Protein AF-A0A7J4UNQ0-F1 (afdb_monomer)

Radius of gyration: 23.49 Å; Cα contacts (8 Å, |Δi|>4): 336; chains: 1; bounding box: 69×41×62 Å

Mean predicted aligned error: 8.73 Å

Secondary structure (DSSP, 8-state):
-----HHHHHHHHHH---HHHHHHHHHHHHTT--HHHHHHHHHHHHHHHHHHHHHHHHHHHHHHHHHHHHHHHHHPPBTTBPPPHHHHHHHHHHHHH--SSS-TTTT--HHHHHHHHHHHHHHHHHHHHHHHH---HHHHHHHHT-HHHHHHHHHHHTTTPSS-SSS-HHHHHHHHHHHHHHHHHHHHHHHTT------TT--SPPP--HHHHHHH-HHHHHHHHHTTB-HHHHTTTSPP-HHHHHHHHHHHHHTTSS---TT--HHHHHHHTTS--BSSHHHHHHHHHHHS-S-HHHHHHHHHHHHHHHHHHHHHH-S-HHHHHHH-

Solvent-accessible surface area (backbone atoms only — not comparable to full-atom values): 17906 Å² total; per-residue (Å²): 132,83,82,77,47,74,69,41,51,44,39,27,69,79,34,72,36,53,71,70,62,25,49,52,54,52,51,43,47,75,71,67,46,60,67,65,64,50,50,57,48,44,53,51,51,26,54,51,50,54,52,44,49,61,27,55,72,50,24,61,60,45,27,52,54,20,38,50,54,50,47,49,64,34,54,48,57,59,96,84,37,74,57,53,72,69,53,33,54,52,34,49,47,14,48,47,66,29,32,86,84,82,42,91,76,31,58,78,8,52,45,51,50,32,54,52,50,46,52,53,49,52,50,49,53,52,50,53,48,31,68,76,66,70,48,52,74,70,54,47,61,54,45,71,70,32,65,68,49,39,54,41,25,49,44,24,27,40,47,66,58,99,59,66,82,76,72,48,64,68,27,34,52,49,28,52,50,52,52,53,51,53,51,50,44,46,52,56,24,36,75,34,30,36,77,74,81,87,58,63,64,64,66,54,73,71,54,71,43,46,70,58,48,62,71,61,27,69,69,54,48,42,56,56,50,63,75,29,40,26,48,51,67,45,45,74,62,44,80,84,54,69,68,59,48,49,51,50,50,48,56,67,56,43,79,79,71,73,76,82,58,95,83,65,48,74,65,58,60,62,47,59,67,61,46,78,35,47,61,42,39,65,35,44,50,56,49,30,76,71,30,34,59,96,47,62,57,59,42,34,51,54,39,49,44,55,50,45,40,50,31,46,42,24,66,56,27,5,51,48,41,64,63,37,59,76,72,105

pLDDT: mean 83.87, std 14.87, range [31.36, 98.44]

Sequence (328 aa):
MAKINTCQSMLMKDFGMDEKSAQKMLDDLKKGKSPEKILDRAERYAATKDFELQQNEARAELGMHAFEKAYNFIMMPVNGVSPDIDTIFTRFRALLTGSTKEGEGFLNSIGAAQDTRTQLMHGRIQTEFLNNTGLTRTQMHRLLRNKRFQEDLVKERFPLQKKSVTGNKEAHELAKIIEKENLRVVQEANAAGAAILYDSTHVTTQFHDIPQMKLMGEDEWIDFTMSLLDKDKTFGGFEPNREILRRVFKKITKELEEEVDATETMADALSASRYLHFEDANAWLTYNKRFGHQDPVLAMIEGLELQSDRTVLIQRLGPDPEDTYNSL

Structure (mmCIF, N/CA/C/O backbone):
data_AF-A0A7J4UNQ0-F1
#
_entry.id   AF-A0A7J4UNQ0-F1
#
loop_
_atom_site.group_PDB
_atom_site.id
_atom_site.type_symbol
_atom_site.label_atom_id
_atom_site.label_alt_id
_atom_site.label_comp_id
_atom_site.label_asym_id
_atom_site.label_entity_id
_atom_site.label_seq_id
_atom_site.pdbx_PDB_ins_code
_atom_site.Cartn_x
_atom_site.Cartn_y
_atom_site.Cartn_z
_atom_site.occupancy
_atom_site.B_iso_or_equiv
_atom_site.auth_seq_id
_atom_site.auth_comp_id
_atom_site.auth_asym_id
_atom_site.auth_atom_id
_atom_site.pdbx_PDB_model_num
ATOM 1 N N . MET A 1 1 ? -40.286 -5.130 -21.204 1.00 40.41 1 MET A N 1
ATOM 2 C CA . MET A 1 1 ? -39.678 -3.891 -20.675 1.00 40.41 1 MET A CA 1
ATOM 3 C C . MET A 1 1 ? -40.235 -3.663 -19.282 1.00 40.41 1 MET A C 1
ATOM 5 O O . MET A 1 1 ? -41.437 -3.448 -19.159 1.00 40.41 1 MET A O 1
ATOM 9 N N . ALA A 1 2 ? -39.417 -3.823 -18.240 1.00 42.09 2 ALA A N 1
ATOM 10 C CA . ALA A 1 2 ? -39.829 -3.489 -16.880 1.00 42.09 2 ALA A CA 1
ATOM 11 C C . ALA A 1 2 ? -40.033 -1.967 -16.789 1.00 42.09 2 ALA A C 1
ATOM 13 O O . ALA A 1 2 ? -39.240 -1.205 -17.337 1.00 42.09 2 ALA A O 1
ATOM 14 N N . LYS A 1 3 ? -41.129 -1.511 -16.171 1.00 47.34 3 LYS A N 1
ATOM 15 C CA . LYS A 1 3 ? -41.368 -0.079 -15.947 1.00 47.34 3 LYS A CA 1
ATOM 16 C C . LYS A 1 3 ? -40.358 0.419 -14.909 1.00 47.34 3 LYS A C 1
ATOM 18 O O . LYS A 1 3 ? -40.566 0.193 -13.720 1.00 47.34 3 LYS A O 1
ATOM 23 N N . ILE A 1 4 ? -39.297 1.082 -15.365 1.00 53.75 4 ILE A N 1
ATOM 24 C CA . ILE A 1 4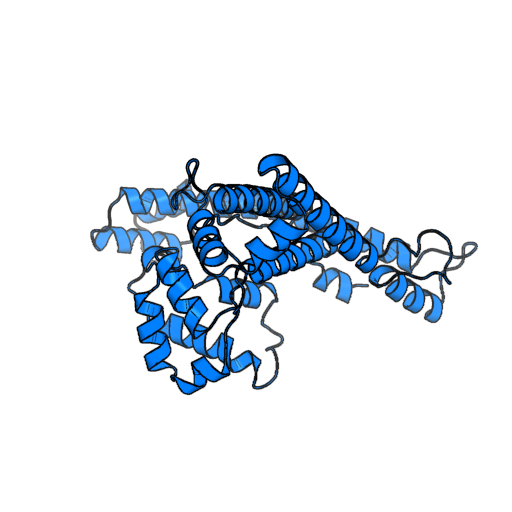 ? -38.363 1.821 -14.508 1.00 53.75 4 ILE A CA 1
ATOM 25 C C . ILE A 1 4 ? -39.187 2.857 -13.733 1.00 53.75 4 ILE A C 1
ATOM 27 O O . ILE A 1 4 ? -39.874 3.683 -14.340 1.00 53.75 4 ILE A O 1
ATOM 31 N N . ASN A 1 5 ? -39.204 2.773 -12.399 1.00 69.50 5 ASN A N 1
ATOM 32 C CA . ASN A 1 5 ? -39.946 3.740 -11.588 1.00 69.50 5 ASN A CA 1
ATOM 33 C C . ASN A 1 5 ? -39.200 5.090 -11.565 1.00 69.50 5 ASN A C 1
ATOM 35 O O . ASN A 1 5 ? -37.987 5.138 -11.768 1.00 69.50 5 ASN A O 1
ATOM 39 N N . THR A 1 6 ? -39.907 6.195 -11.315 1.00 73.88 6 THR A N 1
ATOM 40 C CA . THR A 1 6 ? -39.334 7.554 -11.350 1.00 73.88 6 THR A CA 1
ATOM 41 C C . THR A 1 6 ? -38.076 7.691 -10.485 1.00 73.88 6 THR A C 1
ATOM 43 O O . THR A 1 6 ? -37.092 8.272 -10.932 1.00 73.88 6 THR A O 1
ATOM 46 N N . CYS A 1 7 ? -38.049 7.082 -9.298 1.00 71.44 7 CYS A N 1
ATOM 47 C CA . CYS A 1 7 ? -36.895 7.120 -8.399 1.00 71.44 7 CYS A CA 1
ATOM 48 C C . CYS A 1 7 ? -35.686 6.345 -8.953 1.00 71.44 7 CYS A C 1
ATOM 50 O O . CYS A 1 7 ? -34.552 6.774 -8.774 1.00 71.44 7 CYS A O 1
ATOM 52 N N . GLN A 1 8 ? -35.913 5.242 -9.668 1.00 77.44 8 GLN A N 1
ATOM 53 C CA . GLN A 1 8 ? -34.853 4.484 -10.342 1.00 77.44 8 GLN A CA 1
ATOM 54 C C . GLN A 1 8 ? -34.241 5.304 -11.471 1.00 77.44 8 GLN A C 1
ATOM 56 O O . GLN A 1 8 ? -33.022 5.386 -11.578 1.00 77.44 8 GLN A O 1
ATOM 61 N N . SER A 1 9 ? -35.085 5.975 -12.260 1.00 77.94 9 SER A N 1
ATOM 62 C CA . SER A 1 9 ? -34.614 6.853 -13.332 1.00 77.94 9 SER A CA 1
ATOM 63 C C . SER A 1 9 ? -33.801 8.036 -12.800 1.00 77.94 9 SER A C 1
ATOM 65 O O . SER A 1 9 ? -32.811 8.408 -13.419 1.00 77.94 9 SER A O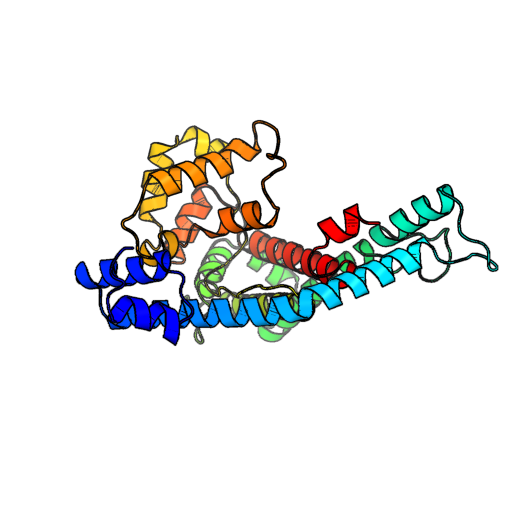 1
ATOM 67 N N . MET A 1 10 ? -34.171 8.580 -11.633 1.00 80.88 10 MET A N 1
ATOM 68 C CA . MET A 1 10 ? -33.414 9.646 -10.974 1.00 80.88 10 MET A CA 1
ATOM 69 C C . MET A 1 10 ? -32.047 9.148 -10.506 1.00 80.88 10 MET A C 1
ATOM 71 O O . MET A 1 10 ? -31.049 9.782 -10.805 1.00 80.88 10 MET A O 1
ATOM 75 N N . LEU A 1 11 ? -31.965 7.980 -9.859 1.00 77.81 11 LEU A N 1
ATOM 76 C CA . LEU A 1 11 ? -30.678 7.412 -9.434 1.00 77.81 11 LEU A CA 1
ATOM 77 C C . LEU A 1 11 ? -29.733 7.144 -10.615 1.00 77.81 11 LEU A C 1
ATOM 79 O O . LEU A 1 11 ? -28.540 7.420 -10.542 1.00 77.81 11 LEU A O 1
ATOM 83 N N . MET A 1 12 ? -30.267 6.642 -11.726 1.00 80.44 12 MET A N 1
ATOM 84 C CA . MET A 1 12 ? -29.470 6.411 -12.932 1.00 80.44 12 MET A CA 1
ATOM 85 C C . MET A 1 12 ? -29.015 7.724 -13.580 1.00 80.44 12 MET A C 1
ATOM 87 O O . MET A 1 12 ? -27.869 7.831 -14.006 1.00 80.44 12 MET A O 1
ATOM 91 N N . LYS A 1 13 ? -29.900 8.725 -13.652 1.00 84.25 13 LYS A N 1
ATOM 92 C CA . LYS A 1 13 ? -29.624 9.998 -14.326 1.00 84.25 13 LYS A CA 1
ATOM 93 C C . LYS A 1 13 ? -28.731 10.924 -13.502 1.00 84.25 13 LYS A C 1
ATOM 95 O O . LYS A 1 13 ? -27.808 11.510 -14.053 1.00 84.25 13 LYS A O 1
ATOM 100 N N . ASP A 1 14 ? -29.024 11.059 -12.215 1.00 82.12 14 ASP A N 1
ATOM 101 C CA . ASP A 1 14 ? -28.408 12.063 -11.348 1.00 82.12 14 ASP A CA 1
ATOM 102 C C . ASP A 1 14 ? -27.123 11.532 -10.686 1.00 82.12 14 ASP A C 1
ATOM 104 O O . ASP A 1 14 ? -26.265 12.326 -10.317 1.00 82.12 14 ASP A O 1
ATOM 108 N N . PHE A 1 15 ? -26.959 10.203 -10.577 1.00 76.06 15 PHE A N 1
ATOM 109 C CA . PHE A 1 15 ? -25.791 9.558 -9.948 1.00 76.06 15 PHE A CA 1
ATOM 110 C C . PHE A 1 15 ? -25.052 8.567 -10.867 1.00 76.06 15 PHE A C 1
ATOM 112 O O . PHE A 1 15 ? -24.196 7.816 -10.401 1.00 76.06 15 PHE A O 1
ATOM 119 N N . GLY A 1 16 ? -25.394 8.509 -12.161 1.00 77.19 16 GLY A N 1
ATOM 120 C CA . GLY A 1 16 ? -24.703 7.661 -13.146 1.00 77.19 16 GLY A CA 1
ATOM 121 C C . GLY A 1 16 ? -24.787 6.154 -12.861 1.00 77.19 16 GLY A C 1
ATOM 122 O O . GLY A 1 16 ? -23.918 5.383 -13.271 1.00 77.19 16 GLY A O 1
ATOM 123 N N . MET A 1 17 ? -25.796 5.717 -12.106 1.00 79.88 17 MET A N 1
ATOM 124 C CA . MET A 1 17 ? -25.926 4.325 -11.677 1.00 79.88 17 MET A CA 1
ATOM 125 C C . MET A 1 17 ? -26.394 3.402 -12.802 1.00 79.88 17 MET A C 1
ATOM 127 O O . MET A 1 17 ? -27.262 3.762 -13.597 1.00 79.88 17 MET A O 1
ATOM 131 N N . ASP A 1 18 ? -25.895 2.163 -12.811 1.00 81.62 18 ASP A N 1
ATOM 132 C CA . ASP A 1 18 ? -26.501 1.105 -13.615 1.00 81.62 18 ASP A CA 1
ATOM 133 C C . ASP A 1 18 ? -27.862 0.673 -13.030 1.00 81.62 18 ASP A C 1
ATOM 135 O O . ASP A 1 18 ? -28.159 0.876 -11.847 1.00 81.62 18 ASP A O 1
ATOM 139 N N . GLU A 1 19 ? -28.699 0.050 -13.862 1.00 77.06 19 GLU A N 1
ATOM 140 C CA . GLU A 1 19 ? -30.071 -0.326 -13.503 1.00 77.06 19 GLU A CA 1
ATOM 141 C C . GLU A 1 19 ? -30.136 -1.236 -12.265 1.00 77.06 19 GLU A C 1
ATOM 143 O O . GLU A 1 19 ? -31.019 -1.071 -11.416 1.00 77.06 19 GLU A O 1
ATOM 148 N N . LYS A 1 20 ? -29.186 -2.171 -12.135 1.00 77.00 20 LYS A N 1
ATOM 149 C CA . LYS A 1 20 ? -29.132 -3.141 -11.036 1.00 77.00 20 LYS A CA 1
ATOM 150 C C . LYS A 1 20 ? -28.739 -2.449 -9.736 1.00 77.00 20 LYS A C 1
ATOM 152 O O . LYS A 1 20 ? -29.357 -2.708 -8.703 1.00 77.00 20 LYS A O 1
ATOM 157 N N . SER A 1 21 ? -27.754 -1.559 -9.778 1.00 72.62 21 SER A N 1
ATOM 158 C CA . SER A 1 21 ? -27.310 -0.777 -8.623 1.00 72.62 21 SER A CA 1
ATOM 159 C C . SER A 1 21 ? -28.388 0.214 -8.161 1.00 72.62 21 SER A C 1
ATOM 161 O O . SER A 1 21 ? -28.669 0.293 -6.962 1.00 72.62 21 SER A O 1
ATOM 163 N N . ALA A 1 22 ? -29.066 0.891 -9.093 1.00 80.75 22 ALA A N 1
ATOM 164 C CA . ALA A 1 22 ? -30.177 1.796 -8.792 1.00 80.75 22 ALA A CA 1
ATOM 165 C C . ALA A 1 22 ? -31.376 1.054 -8.175 1.00 80.75 22 ALA A C 1
ATOM 167 O O . ALA A 1 22 ? -31.891 1.455 -7.129 1.00 80.75 22 ALA A O 1
ATOM 168 N N . GLN A 1 23 ? -31.794 -0.073 -8.766 1.00 80.69 23 GLN A N 1
ATOM 169 C CA . GLN A 1 23 ? -32.908 -0.879 -8.248 1.00 80.69 23 GLN A CA 1
ATOM 170 C C . GLN A 1 23 ? -32.646 -1.354 -6.814 1.00 80.69 23 GLN A C 1
ATOM 172 O O . GLN A 1 23 ? -33.527 -1.340 -5.955 1.00 80.69 23 GLN A O 1
ATOM 177 N N . LYS A 1 24 ? -31.400 -1.721 -6.544 1.00 74.81 24 LYS A N 1
ATOM 178 C CA . LYS A 1 24 ? -30.942 -2.222 -5.256 1.00 74.81 24 LYS A CA 1
ATOM 179 C C . LYS A 1 24 ? -30.976 -1.156 -4.155 1.00 74.81 24 LYS A C 1
ATOM 181 O O . LYS A 1 24 ? -31.387 -1.465 -3.040 1.00 74.81 24 LYS A O 1
ATOM 186 N N . MET A 1 25 ? -30.641 0.101 -4.461 1.00 76.88 25 MET A N 1
ATOM 187 C CA . MET A 1 25 ? -30.817 1.219 -3.517 1.00 76.88 25 MET A CA 1
ATOM 188 C C . MET A 1 25 ? -32.289 1.490 -3.191 1.00 76.88 25 MET A C 1
ATOM 190 O O . MET A 1 25 ? -32.632 1.785 -2.047 1.00 76.88 25 MET A O 1
ATOM 194 N N . LEU A 1 26 ? -33.181 1.337 -4.171 1.00 80.12 26 LEU A N 1
ATOM 195 C CA . LEU A 1 26 ? -34.619 1.489 -3.935 1.00 80.12 26 LEU A CA 1
ATOM 196 C C . LEU A 1 26 ? -35.185 0.370 -3.069 1.00 80.12 26 LEU A C 1
ATOM 198 O O . LEU A 1 26 ? -36.078 0.612 -2.260 1.00 80.12 26 LEU A O 1
ATOM 202 N N . ASP A 1 27 ? -34.691 -0.853 -3.230 1.00 79.81 27 ASP A N 1
ATOM 203 C CA . ASP A 1 27 ? -35.120 -1.969 -2.393 1.00 79.81 27 ASP A CA 1
ATOM 204 C C . ASP A 1 27 ? -34.628 -1.813 -0.948 1.00 79.81 27 ASP A C 1
ATOM 206 O O . ASP A 1 27 ? -35.348 -2.169 -0.017 1.00 79.81 27 ASP A O 1
ATOM 210 N N . ASP A 1 28 ? -33.460 -1.201 -0.748 1.00 72.44 28 ASP A N 1
ATOM 211 C CA . ASP A 1 28 ? -32.964 -0.785 0.566 1.00 72.44 28 ASP A CA 1
ATOM 212 C C . ASP A 1 28 ? -33.873 0.275 1.219 1.00 72.44 28 ASP A C 1
ATOM 214 O O . ASP A 1 28 ? -34.213 0.145 2.398 1.00 72.44 28 ASP A O 1
ATOM 218 N N . LEU A 1 29 ? -34.345 1.264 0.448 1.00 74.56 29 LEU A N 1
ATOM 219 C CA . LEU A 1 29 ? -35.314 2.263 0.920 1.00 74.56 29 LEU A CA 1
ATOM 220 C C . LEU A 1 29 ? -36.637 1.605 1.341 1.00 74.56 29 LEU A C 1
ATOM 222 O O . LEU A 1 29 ? -37.166 1.887 2.415 1.00 74.56 29 LEU A O 1
ATOM 226 N N . LYS A 1 30 ? -37.155 0.673 0.529 1.00 79.50 30 LYS A N 1
ATOM 227 C CA . LYS A 1 30 ? -38.388 -0.078 0.840 1.00 79.50 30 LYS A CA 1
ATOM 228 C C . LYS A 1 30 ? -38.261 -0.933 2.101 1.00 79.50 30 LYS A C 1
ATOM 230 O O . LYS A 1 30 ? -39.262 -1.176 2.765 1.00 79.50 30 LYS A O 1
ATOM 235 N N . LYS A 1 31 ? -37.049 -1.386 2.432 1.00 79.31 31 LYS A N 1
ATOM 236 C CA . LYS A 1 31 ? -36.746 -2.142 3.659 1.00 79.31 31 LYS A CA 1
ATOM 237 C C . LYS A 1 31 ? -36.578 -1.249 4.895 1.00 79.31 31 LYS A C 1
ATOM 239 O O . LYS A 1 31 ? -36.231 -1.757 5.956 1.00 79.31 31 LYS A O 1
ATOM 244 N N . GLY A 1 32 ? -36.830 0.056 4.779 1.00 72.25 32 GLY A N 1
ATOM 245 C CA . GLY A 1 32 ? -36.807 0.989 5.905 1.00 72.25 32 GLY A CA 1
ATOM 246 C C . GLY A 1 32 ? -35.410 1.466 6.295 1.00 72.25 32 GLY A C 1
ATOM 247 O O . GLY A 1 32 ? -35.227 1.964 7.405 1.00 72.25 32 GLY A O 1
ATOM 248 N N . LYS A 1 33 ? -34.410 1.326 5.413 1.00 74.12 33 LYS A N 1
ATOM 249 C CA . LYS A 1 33 ? -33.101 1.946 5.647 1.00 74.12 33 LYS A CA 1
ATOM 250 C C . LYS A 1 33 ? -33.206 3.468 5.542 1.00 74.12 33 LYS A C 1
ATOM 252 O O . LYS A 1 33 ? -33.996 3.990 4.758 1.00 74.12 33 LYS A O 1
ATOM 257 N N . SER A 1 34 ? -32.394 4.163 6.340 1.00 77.69 34 SER A N 1
ATOM 258 C CA . SER A 1 34 ? -32.370 5.631 6.403 1.00 77.69 34 SER A CA 1
ATOM 259 C C . SER A 1 34 ? -32.131 6.237 5.008 1.00 77.69 34 SER A C 1
ATOM 261 O O . SER A 1 34 ? -31.154 5.861 4.349 1.00 77.69 34 SER A O 1
ATOM 263 N N . PRO A 1 35 ? -32.992 7.169 4.552 1.00 74.38 35 PRO A N 1
ATOM 264 C CA . PRO A 1 35 ? -32.798 7.896 3.299 1.00 74.38 35 PRO A CA 1
ATOM 265 C C . PRO A 1 35 ? -31.443 8.606 3.223 1.00 74.38 35 PRO A C 1
ATOM 267 O O . PRO A 1 35 ? -30.821 8.615 2.164 1.00 74.38 35 PRO A O 1
ATOM 270 N N . GLU A 1 36 ? -30.946 9.129 4.346 1.00 74.69 36 GLU A N 1
ATOM 271 C CA . GLU A 1 36 ? -29.643 9.792 4.440 1.00 74.69 36 GLU A CA 1
ATOM 272 C C . GLU A 1 36 ? -28.500 8.823 4.118 1.00 74.69 36 GLU A C 1
ATOM 274 O O . GLU A 1 36 ? -27.631 9.146 3.314 1.00 74.69 36 GLU A O 1
ATOM 279 N N . LYS A 1 37 ? -28.531 7.598 4.670 1.00 69.94 37 LYS A N 1
ATOM 280 C CA . LYS A 1 37 ? -27.539 6.552 4.355 1.00 69.94 37 LYS A CA 1
ATOM 281 C C . LYS A 1 37 ? -27.571 6.132 2.882 1.00 69.94 37 LYS A C 1
ATOM 283 O O . LYS A 1 37 ? -26.549 5.717 2.337 1.00 69.94 37 LYS A O 1
ATOM 288 N N . ILE A 1 38 ? -28.744 6.178 2.250 1.00 71.12 38 ILE A N 1
ATOM 289 C CA . ILE A 1 38 ? -28.910 5.818 0.836 1.00 71.12 38 ILE A CA 1
ATOM 290 C C . ILE A 1 38 ? -28.363 6.925 -0.061 1.00 71.12 38 ILE A C 1
ATOM 292 O O . ILE A 1 38 ? -27.620 6.617 -0.991 1.00 71.12 38 ILE A O 1
ATOM 296 N N . LEU A 1 39 ? -28.672 8.188 0.243 1.00 75.12 39 LEU A N 1
ATOM 297 C CA . LEU A 1 39 ? -28.137 9.345 -0.474 1.00 75.12 39 LEU A CA 1
ATOM 298 C C . LEU A 1 39 ? -26.607 9.386 -0.391 1.00 75.12 39 LEU A C 1
ATOM 300 O O . LEU A 1 39 ? -25.943 9.409 -1.418 1.00 75.12 39 LEU A O 1
ATOM 304 N N . ASP A 1 40 ? -26.056 9.256 0.813 1.00 71.56 40 ASP A N 1
ATOM 305 C CA . ASP A 1 40 ? -24.611 9.178 1.059 1.00 71.56 40 ASP A CA 1
ATOM 306 C C . ASP A 1 40 ? -23.949 8.021 0.276 1.00 71.56 40 ASP A C 1
ATOM 308 O O . ASP A 1 40 ? -22.830 8.127 -0.226 1.00 71.56 40 ASP A O 1
ATOM 312 N N . ARG A 1 41 ? -24.651 6.895 0.083 1.00 72.94 41 ARG A N 1
ATOM 313 C CA . ARG A 1 41 ? -24.164 5.805 -0.779 1.00 72.94 41 ARG A CA 1
ATOM 314 C C . ARG A 1 41 ? -24.234 6.149 -2.271 1.00 72.94 41 ARG A C 1
ATOM 316 O O . ARG A 1 41 ? -23.316 5.771 -2.995 1.00 72.94 41 ARG A O 1
ATOM 323 N N . ALA A 1 42 ? -25.296 6.807 -2.728 1.00 73.25 42 ALA A N 1
ATOM 324 C CA . ALA A 1 42 ? -25.442 7.236 -4.119 1.00 73.25 42 ALA A CA 1
ATOM 325 C C . ALA A 1 42 ? -24.375 8.270 -4.499 1.00 73.25 42 ALA A C 1
ATOM 327 O O . ALA A 1 42 ? -23.724 8.127 -5.530 1.00 73.25 42 ALA A O 1
ATOM 328 N N . GLU A 1 43 ? -24.118 9.237 -3.619 1.00 77.06 43 GLU A N 1
ATOM 329 C CA . GLU A 1 43 ? -23.069 10.245 -3.785 1.00 77.06 43 GLU A CA 1
ATOM 330 C C . GLU A 1 43 ? -21.677 9.610 -3.846 1.00 77.06 43 GLU A C 1
ATOM 332 O O . GLU A 1 43 ? -20.902 9.919 -4.750 1.00 77.06 43 GLU A O 1
ATOM 337 N N . ARG A 1 44 ? -21.370 8.655 -2.953 1.00 72.81 44 ARG A N 1
ATOM 338 C CA . ARG A 1 44 ? -20.110 7.895 -3.028 1.00 72.81 44 ARG A CA 1
ATOM 339 C C . ARG A 1 44 ? -19.973 7.117 -4.331 1.00 72.81 44 ARG A C 1
ATOM 341 O O . ARG A 1 44 ? -18.89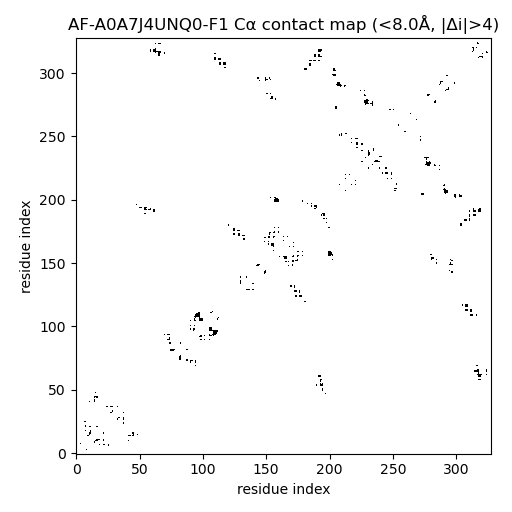7 7.119 -4.916 1.00 72.81 44 ARG A O 1
ATOM 348 N N . TYR A 1 45 ? -21.040 6.455 -4.779 1.00 73.81 45 TYR A N 1
ATOM 349 C CA . TYR A 1 45 ? -21.021 5.712 -6.038 1.00 73.81 45 TYR A CA 1
ATOM 350 C C . TYR A 1 45 ? -20.715 6.639 -7.222 1.00 73.81 45 TYR A C 1
ATOM 352 O O . TYR A 1 45 ? -19.836 6.326 -8.023 1.00 73.81 45 TYR A O 1
ATOM 360 N N . ALA A 1 46 ? -21.402 7.782 -7.300 1.00 74.31 46 ALA A N 1
ATOM 361 C CA . ALA A 1 46 ? -21.186 8.772 -8.350 1.00 74.31 46 ALA A CA 1
ATOM 362 C C . ALA A 1 46 ? -19.747 9.307 -8.321 1.00 74.31 46 ALA A C 1
ATOM 364 O O . ALA A 1 46 ? -19.055 9.247 -9.330 1.00 74.31 46 ALA A O 1
ATOM 365 N N . ALA A 1 47 ? -19.250 9.710 -7.147 1.00 77.00 47 ALA A N 1
ATOM 366 C CA . ALA A 1 47 ? -17.882 10.204 -6.991 1.00 77.00 47 ALA A CA 1
ATOM 367 C C . ALA A 1 47 ? -16.823 9.161 -7.392 1.00 77.00 47 ALA A C 1
ATOM 369 O O . ALA A 1 47 ? -15.829 9.501 -8.033 1.00 77.00 47 ALA A O 1
ATOM 370 N N . THR A 1 48 ? -17.034 7.884 -7.052 1.00 75.56 48 THR A N 1
ATOM 371 C CA . THR A 1 48 ? -16.169 6.783 -7.499 1.00 75.56 48 THR A CA 1
ATOM 372 C C . THR A 1 48 ? -16.192 6.637 -9.017 1.00 75.56 48 THR A C 1
ATOM 374 O O . THR A 1 48 ? -15.131 6.513 -9.623 1.00 75.56 48 THR A O 1
ATOM 377 N N . LYS A 1 49 ? -17.373 6.677 -9.643 1.00 77.50 49 LYS A N 1
ATOM 378 C CA . LYS A 1 49 ? -17.498 6.546 -11.099 1.00 77.50 49 LYS A CA 1
ATOM 379 C C . LYS A 1 49 ? -16.888 7.720 -11.851 1.00 77.50 49 LYS A C 1
ATOM 381 O O . LYS A 1 49 ? -16.195 7.492 -12.838 1.00 77.50 49 LYS A O 1
ATOM 386 N N . ASP A 1 50 ? -17.083 8.937 -11.361 1.00 79.56 50 ASP A N 1
ATOM 387 C CA . ASP A 1 50 ? -16.474 10.137 -11.933 1.00 79.56 50 ASP A CA 1
ATOM 388 C C . ASP A 1 50 ? -14.946 10.073 -11.841 1.00 79.56 50 ASP A C 1
ATOM 390 O O . ASP A 1 50 ? -14.251 10.358 -12.816 1.00 79.56 50 ASP A O 1
ATOM 394 N N . PHE A 1 51 ? -14.413 9.632 -10.696 1.00 78.06 51 PHE A N 1
ATOM 395 C CA . PHE A 1 51 ? -12.978 9.419 -10.524 1.00 78.06 51 PHE A CA 1
ATOM 396 C C . PHE A 1 51 ? -12.434 8.350 -11.485 1.00 78.06 51 PHE A C 1
ATOM 398 O O . PHE A 1 51 ? -11.435 8.587 -12.160 1.00 78.06 51 PHE A O 1
ATOM 405 N N . GLU A 1 52 ? -13.093 7.192 -11.590 1.00 74.12 52 GLU A N 1
ATOM 406 C CA . GLU A 1 52 ? -12.704 6.126 -12.525 1.00 74.12 52 GLU A CA 1
ATOM 407 C C . GLU A 1 52 ? -12.721 6.607 -13.982 1.00 74.12 52 GLU A C 1
ATOM 409 O O . GLU A 1 52 ? -11.806 6.296 -14.743 1.00 74.12 52 GLU A O 1
ATOM 414 N N . LEU A 1 53 ? -13.739 7.378 -14.376 1.00 78.62 53 LEU A N 1
ATOM 415 C CA . LEU A 1 53 ? -13.857 7.914 -15.729 1.00 78.62 53 LEU A CA 1
ATOM 416 C C . LEU A 1 53 ? -12.703 8.868 -16.052 1.00 78.62 53 LEU A C 1
ATOM 418 O O . LEU A 1 53 ? -12.040 8.682 -17.070 1.00 78.62 53 LEU A O 1
ATOM 422 N N . GLN A 1 54 ? -12.410 9.816 -15.156 1.00 77.75 54 GLN A N 1
ATOM 423 C CA . GLN A 1 54 ? -11.285 10.745 -15.310 1.00 77.75 54 GLN A CA 1
ATOM 424 C C . GLN A 1 54 ? -9.946 10.012 -15.448 1.00 77.75 54 GLN A C 1
ATOM 426 O O . GLN A 1 54 ? -9.102 10.400 -16.252 1.00 77.75 54 GLN A O 1
ATOM 431 N N . GLN A 1 55 ? -9.743 8.935 -14.684 1.00 74.69 55 GLN A N 1
ATOM 432 C CA . GLN A 1 55 ? -8.520 8.134 -14.782 1.00 74.69 55 GLN A CA 1
ATOM 433 C C . GLN A 1 55 ? -8.453 7.336 -16.092 1.00 74.69 55 GLN A C 1
ATOM 435 O O . GLN A 1 55 ? -7.384 7.221 -16.689 1.00 74.69 55 GLN A O 1
ATOM 440 N N . ASN A 1 56 ? -9.587 6.824 -16.579 1.00 74.50 56 ASN A N 1
ATOM 441 C CA . ASN A 1 56 ? -9.649 6.070 -17.831 1.00 74.50 56 ASN A CA 1
ATOM 442 C C . ASN A 1 56 ? -9.367 6.932 -19.071 1.00 74.50 56 ASN A C 1
ATOM 444 O O . ASN A 1 56 ? -8.768 6.424 -20.018 1.00 74.50 56 ASN A O 1
ATOM 448 N N . GLU A 1 57 ? -9.742 8.215 -19.065 1.00 76.88 57 GLU A N 1
ATOM 449 C CA . GLU A 1 57 ? -9.484 9.137 -20.184 1.00 76.88 57 GLU A CA 1
ATOM 450 C C . GLU A 1 57 ? -7.984 9.279 -20.492 1.00 76.88 57 GLU A C 1
ATOM 452 O O . GLU A 1 57 ? -7.592 9.259 -21.657 1.00 76.88 57 GLU A O 1
ATOM 457 N N . ALA A 1 58 ? -7.132 9.345 -19.463 1.00 76.88 58 ALA A N 1
ATOM 458 C CA . ALA A 1 58 ? -5.680 9.463 -19.628 1.00 76.88 58 ALA A CA 1
ATOM 459 C C . ALA A 1 58 ? -4.969 8.108 -19.820 1.00 76.88 58 ALA A C 1
ATOM 461 O O . ALA A 1 58 ? -3.798 8.056 -20.202 1.00 76.88 58 ALA A O 1
ATOM 462 N N . ARG A 1 59 ? -5.656 6.992 -19.541 1.00 83.19 59 ARG A N 1
ATOM 463 C CA . ARG A 1 59 ? -5.028 5.674 -19.389 1.00 83.19 59 ARG A CA 1
ATOM 464 C C . ARG A 1 59 ? -4.398 5.154 -20.681 1.00 83.19 59 ARG A C 1
ATOM 466 O O . ARG A 1 59 ? -3.284 4.636 -20.649 1.00 83.19 59 ARG A O 1
ATOM 473 N N . ALA A 1 60 ? -5.099 5.308 -21.804 1.00 83.69 60 ALA A N 1
ATOM 474 C CA . ALA A 1 60 ? -4.631 4.833 -23.105 1.00 83.69 60 ALA A CA 1
ATOM 475 C C . ALA A 1 60 ? -3.375 5.587 -23.569 1.00 83.69 60 ALA A C 1
ATOM 477 O O . ALA A 1 60 ? -2.402 4.963 -23.983 1.00 83.69 60 ALA A O 1
ATOM 478 N N . GLU A 1 61 ? -3.367 6.917 -23.438 1.00 88.56 61 GLU A N 1
ATOM 479 C CA . GLU A 1 61 ? -2.221 7.752 -23.815 1.00 88.56 61 GLU A CA 1
ATOM 480 C C . GLU A 1 61 ? -0.994 7.448 -22.945 1.00 88.56 61 GLU A C 1
ATOM 482 O O . GLU A 1 61 ? 0.103 7.242 -23.466 1.00 88.56 61 GLU A O 1
ATOM 487 N N . LEU A 1 62 ? -1.181 7.341 -21.625 1.00 89.12 62 LEU A N 1
ATOM 488 C CA . LEU A 1 62 ? -0.106 6.986 -20.695 1.00 89.12 62 LEU A CA 1
ATOM 489 C C . LEU A 1 62 ? 0.456 5.585 -20.967 1.00 89.12 62 LEU A C 1
ATOM 491 O O . LEU A 1 62 ? 1.672 5.395 -20.908 1.00 89.12 62 LEU A O 1
ATOM 495 N N . GLY A 1 63 ? -0.411 4.619 -21.288 1.00 88.88 63 GLY A N 1
ATOM 496 C CA . GLY A 1 63 ? -0.009 3.267 -21.677 1.00 88.88 63 GLY A CA 1
ATOM 497 C C . GLY A 1 63 ? 0.825 3.261 -22.957 1.00 88.88 63 GLY A C 1
ATOM 498 O O . GLY A 1 63 ? 1.943 2.749 -22.956 1.00 88.88 63 GLY A O 1
ATOM 499 N N . MET A 1 64 ? 0.337 3.913 -24.018 1.00 91.50 64 MET A N 1
ATOM 500 C CA . MET A 1 64 ? 1.066 4.035 -25.285 1.00 91.50 64 MET A CA 1
ATOM 501 C C . MET A 1 64 ? 2.429 4.705 -25.096 1.00 91.50 64 MET A C 1
ATOM 503 O O . MET A 1 64 ? 3.437 4.194 -25.579 1.00 91.50 64 MET A O 1
ATOM 507 N N . HIS A 1 65 ? 2.487 5.805 -24.343 1.00 93.88 65 HIS A N 1
ATOM 508 C CA . HIS A 1 65 ? 3.742 6.508 -24.087 1.00 93.88 65 HIS A CA 1
ATOM 509 C C . HIS A 1 65 ? 4.754 5.641 -23.321 1.00 93.88 65 HIS A C 1
ATOM 511 O O . HIS A 1 65 ? 5.951 5.647 -23.627 1.00 93.88 65 HIS A O 1
ATOM 517 N N . ALA A 1 66 ? 4.290 4.881 -22.324 1.00 93.00 66 ALA A N 1
ATOM 518 C CA . ALA A 1 66 ? 5.146 3.976 -21.569 1.00 93.00 66 ALA A CA 1
ATOM 519 C C . ALA A 1 66 ? 5.671 2.824 -22.440 1.00 93.00 66 ALA A C 1
ATOM 521 O O . ALA A 1 66 ? 6.876 2.552 -22.417 1.00 93.00 66 ALA A O 1
ATOM 522 N N . PHE A 1 67 ? 4.801 2.212 -23.252 1.00 95.75 67 PHE A N 1
ATOM 523 C CA . PHE A 1 67 ? 5.186 1.189 -24.223 1.00 95.75 67 PHE A CA 1
ATOM 524 C C . PHE A 1 67 ? 6.238 1.720 -25.199 1.00 95.75 67 PHE A C 1
ATOM 526 O O . PHE A 1 67 ? 7.310 1.132 -25.314 1.00 95.75 67 PHE A O 1
ATOM 533 N N . GLU A 1 68 ? 5.996 2.866 -25.842 1.00 96.31 68 GLU A N 1
ATOM 534 C CA . GLU A 1 68 ? 6.939 3.465 -26.793 1.00 96.31 68 GLU A CA 1
ATOM 535 C C . GLU A 1 68 ? 8.303 3.725 -26.152 1.00 96.31 68 GLU A C 1
ATOM 537 O O . GLU A 1 68 ? 9.342 3.447 -26.749 1.00 96.31 68 GLU A O 1
ATOM 542 N N . LYS A 1 69 ? 8.327 4.230 -24.917 1.00 94.62 69 LYS A N 1
ATOM 543 C CA . LYS A 1 69 ? 9.573 4.480 -24.189 1.00 94.62 69 LYS A CA 1
ATOM 544 C C . LYS A 1 69 ? 10.348 3.189 -23.917 1.00 94.62 69 LYS A C 1
ATOM 546 O O . LYS A 1 69 ? 11.564 3.165 -24.120 1.00 94.62 69 LYS A O 1
ATOM 551 N N . ALA A 1 70 ? 9.669 2.137 -23.462 1.00 95.00 70 ALA A N 1
ATOM 552 C CA . ALA A 1 70 ? 10.284 0.838 -23.200 1.00 95.00 70 ALA A CA 1
ATOM 553 C C . ALA A 1 70 ? 10.754 0.162 -24.499 1.00 95.00 70 ALA A C 1
ATOM 555 O O . ALA A 1 70 ? 11.903 -0.275 -24.590 1.00 95.00 70 ALA A O 1
ATOM 556 N N . TYR A 1 71 ? 9.913 0.168 -25.532 1.00 95.50 71 TYR A N 1
ATOM 557 C CA . TYR A 1 71 ? 10.216 -0.373 -26.851 1.00 95.50 71 TYR A CA 1
ATOM 558 C C . TYR A 1 71 ? 11.419 0.334 -27.481 1.00 95.50 71 TYR A C 1
ATOM 560 O O . TYR A 1 71 ? 12.365 -0.320 -27.914 1.00 95.50 71 TYR A O 1
ATOM 568 N N . ASN A 1 72 ? 11.451 1.669 -27.460 1.00 93.31 72 ASN A N 1
ATOM 569 C CA . ASN A 1 72 ? 12.566 2.449 -28.002 1.00 93.31 72 ASN A CA 1
ATOM 570 C C . ASN A 1 72 ? 13.879 2.189 -27.254 1.00 93.31 72 ASN A C 1
ATOM 572 O O . ASN A 1 72 ? 14.939 2.166 -27.875 1.00 93.31 72 ASN A O 1
ATOM 576 N N . PHE A 1 73 ? 13.824 1.964 -25.938 1.00 92.50 73 PHE A N 1
ATOM 577 C CA . PHE A 1 73 ? 14.996 1.577 -25.151 1.00 92.50 73 PHE A CA 1
ATOM 578 C C . PHE A 1 73 ? 15.552 0.212 -25.588 1.00 92.50 73 PHE A C 1
ATOM 580 O O . PHE A 1 73 ? 16.761 0.058 -25.764 1.00 92.50 73 PHE A O 1
ATOM 587 N N . ILE A 1 74 ? 14.675 -0.768 -25.817 1.00 93.25 74 ILE A N 1
ATOM 588 C CA . ILE A 1 74 ? 15.055 -2.121 -26.249 1.00 93.25 74 ILE A CA 1
ATOM 589 C C . ILE A 1 74 ? 15.583 -2.101 -27.693 1.00 93.25 74 ILE A C 1
ATOM 591 O O . ILE A 1 74 ? 16.664 -2.621 -27.985 1.00 93.25 74 ILE A O 1
ATOM 595 N N . MET A 1 75 ? 14.861 -1.424 -28.584 1.00 93.25 75 MET A N 1
ATOM 596 C CA . MET A 1 75 ? 15.094 -1.419 -30.030 1.00 93.25 75 MET A CA 1
ATOM 597 C C . MET A 1 75 ? 16.093 -0.355 -30.503 1.00 93.25 75 MET A C 1
ATOM 599 O O . MET A 1 75 ? 16.304 -0.206 -31.707 1.00 93.25 75 MET A O 1
ATOM 603 N N . MET A 1 76 ? 16.729 0.374 -29.578 1.00 87.94 76 MET A N 1
ATOM 604 C CA . MET A 1 76 ? 17.638 1.483 -29.883 1.00 87.94 76 MET A CA 1
ATOM 605 C C . MET A 1 76 ? 18.714 1.087 -30.920 1.00 87.94 76 MET A C 1
ATOM 607 O O . MET A 1 76 ? 19.497 0.166 -30.668 1.00 87.94 76 MET A O 1
ATOM 611 N N . PRO A 1 77 ? 18.826 1.764 -32.076 1.00 86.12 77 PRO A N 1
ATOM 612 C CA . PRO A 1 77 ? 19.810 1.388 -33.087 1.00 86.12 77 PRO A CA 1
ATOM 613 C C . PRO A 1 77 ? 21.253 1.521 -32.584 1.00 86.12 77 PRO A C 1
ATOM 615 O O . PRO A 1 77 ? 21.596 2.488 -31.904 1.00 86.12 77 PRO A O 1
ATOM 618 N N . VAL A 1 78 ? 22.127 0.592 -32.976 1.00 79.06 78 VAL A N 1
ATOM 619 C CA . VAL A 1 78 ? 23.580 0.689 -32.762 1.00 79.06 78 VAL A CA 1
ATOM 620 C C . VAL A 1 78 ? 24.220 1.086 -34.084 1.00 79.06 78 VAL A C 1
ATOM 622 O O . VAL A 1 78 ? 24.107 0.363 -35.069 1.00 79.06 78 VAL A O 1
ATOM 625 N N . ASN A 1 79 ? 24.867 2.254 -34.135 1.00 83.31 79 ASN A N 1
ATOM 626 C CA . ASN A 1 79 ? 25.467 2.800 -35.363 1.00 83.31 79 ASN A CA 1
ATOM 627 C C . ASN A 1 79 ? 24.488 2.867 -36.556 1.00 83.31 79 ASN A C 1
ATOM 629 O O . ASN A 1 79 ? 24.873 2.650 -37.702 1.00 83.31 79 ASN A O 1
ATOM 633 N N . GLY A 1 80 ? 23.210 3.152 -36.283 1.00 84.12 80 GLY A N 1
ATOM 634 C CA . GLY A 1 80 ? 22.158 3.227 -37.303 1.00 84.12 80 GLY A CA 1
ATOM 635 C C . GLY A 1 80 ? 21.600 1.875 -37.760 1.00 84.12 80 GLY A C 1
ATOM 636 O O . GLY A 1 80 ? 20.768 1.851 -38.661 1.00 84.12 80 GLY A O 1
ATOM 637 N N . VAL A 1 81 ? 22.019 0.767 -37.141 1.00 86.69 81 VAL A N 1
ATOM 638 C CA . VAL A 1 81 ? 21.534 -0.587 -37.440 1.00 86.69 81 VAL A CA 1
ATOM 639 C C . VAL A 1 81 ? 20.627 -1.076 -36.312 1.00 86.69 81 VAL A C 1
ATOM 641 O O . VAL A 1 81 ? 20.935 -0.886 -35.133 1.00 86.69 81 VAL A O 1
ATOM 644 N N . SER A 1 82 ? 19.499 -1.694 -36.668 1.00 89.44 82 SER A N 1
ATOM 645 C CA . SER A 1 82 ? 18.598 -2.332 -35.703 1.00 89.44 82 SER A CA 1
ATOM 646 C C . SER A 1 82 ? 19.319 -3.439 -34.919 1.00 89.44 82 SER A C 1
ATOM 648 O O . SER A 1 82 ? 20.141 -4.148 -35.504 1.00 89.44 82 SER A O 1
ATOM 650 N N . PRO A 1 83 ? 19.032 -3.597 -33.615 1.00 91.31 83 PRO A N 1
ATOM 651 C CA . PRO A 1 83 ? 19.678 -4.616 -32.798 1.00 91.31 83 PRO A CA 1
ATOM 652 C C . PRO A 1 83 ? 19.300 -6.029 -33.257 1.00 91.31 83 PRO A C 1
ATOM 654 O O . PRO A 1 83 ? 18.187 -6.268 -33.728 1.00 91.31 83 PRO A O 1
ATOM 657 N N . ASP A 1 84 ? 20.230 -6.967 -33.096 1.00 92.69 84 ASP A N 1
ATOM 658 C CA . ASP A 1 84 ? 19.935 -8.392 -33.226 1.00 92.69 84 ASP A CA 1
ATOM 659 C C . ASP A 1 84 ? 19.131 -8.913 -32.021 1.00 92.69 84 ASP A C 1
ATOM 661 O O . ASP A 1 84 ? 18.924 -8.217 -31.023 1.00 92.69 84 ASP A O 1
ATOM 665 N N . ILE A 1 85 ? 18.663 -10.159 -32.118 1.00 92.44 85 ILE A N 1
ATOM 666 C CA . ILE A 1 85 ? 17.805 -10.770 -31.097 1.00 92.44 85 ILE A CA 1
ATOM 667 C C . ILE A 1 85 ? 18.490 -10.884 -29.725 1.00 92.44 85 ILE A C 1
ATOM 669 O O . ILE A 1 85 ? 17.841 -10.696 -28.696 1.00 92.44 85 ILE A O 1
ATOM 673 N N . ASP A 1 86 ? 19.803 -11.122 -29.692 1.00 91.50 86 ASP A N 1
ATOM 674 C CA . ASP A 1 86 ? 20.567 -11.256 -28.447 1.00 91.50 86 ASP A CA 1
ATOM 675 C C . ASP A 1 86 ? 20.710 -9.905 -27.737 1.00 91.50 86 ASP A C 1
ATOM 677 O O . ASP A 1 86 ? 20.589 -9.808 -26.507 1.00 91.50 86 ASP A O 1
ATOM 681 N N . THR A 1 87 ? 20.916 -8.845 -28.518 1.00 90.56 87 THR A N 1
ATOM 682 C CA . THR A 1 87 ? 20.940 -7.463 -28.043 1.00 90.56 87 THR A CA 1
ATOM 683 C C . THR A 1 87 ? 19.566 -7.056 -27.520 1.00 90.56 87 THR A C 1
ATOM 685 O O . THR A 1 87 ? 19.470 -6.531 -26.411 1.00 90.56 87 THR A O 1
ATOM 688 N N . ILE A 1 88 ? 18.492 -7.359 -28.258 1.00 92.75 88 ILE A N 1
ATOM 689 C CA . ILE A 1 88 ? 17.105 -7.121 -27.824 1.00 92.75 88 ILE A CA 1
ATOM 690 C C . ILE A 1 88 ? 16.858 -7.784 -26.464 1.00 92.75 88 ILE A C 1
ATOM 692 O O . ILE A 1 88 ? 16.471 -7.110 -25.508 1.00 92.75 88 ILE A O 1
ATOM 696 N N . PHE A 1 89 ? 17.171 -9.075 -26.328 1.00 91.94 89 PHE A N 1
ATOM 697 C CA . PHE A 1 89 ? 16.946 -9.812 -25.083 1.00 91.94 89 PHE A CA 1
ATOM 698 C C . PHE A 1 89 ? 17.800 -9.286 -23.920 1.00 91.94 89 PHE A C 1
ATOM 700 O O . PHE A 1 89 ? 17.373 -9.237 -22.762 1.00 91.94 89 PHE A O 1
ATOM 707 N N . THR A 1 90 ? 19.031 -8.863 -24.202 1.00 92.06 90 THR A N 1
ATOM 708 C CA . THR A 1 90 ? 19.911 -8.285 -23.182 1.00 92.06 90 THR A CA 1
ATOM 709 C C . THR A 1 90 ? 19.405 -6.932 -22.700 1.00 92.06 90 THR A C 1
ATOM 711 O O . THR A 1 90 ? 19.430 -6.668 -21.496 1.00 92.06 90 THR A O 1
ATOM 714 N N . ARG A 1 91 ? 18.862 -6.109 -23.594 1.00 92.62 91 ARG A N 1
ATOM 715 C CA . ARG A 1 91 ? 18.288 -4.810 -23.237 1.00 92.62 91 ARG A CA 1
ATOM 716 C C . ARG A 1 91 ? 16.939 -4.920 -22.559 1.00 92.62 91 ARG A C 1
ATOM 718 O O . ARG A 1 91 ? 16.696 -4.176 -21.617 1.00 92.62 91 ARG A O 1
ATOM 725 N N . PHE A 1 92 ? 16.110 -5.881 -22.951 1.00 93.94 92 PHE A N 1
ATOM 726 C CA . PHE A 1 92 ? 14.897 -6.214 -22.212 1.00 93.94 92 PHE A CA 1
ATOM 727 C C . PHE A 1 92 ? 15.228 -6.560 -20.754 1.00 93.94 92 PHE A C 1
ATOM 729 O O . PHE A 1 92 ? 14.683 -5.965 -19.828 1.00 93.94 92 PHE A O 1
ATOM 736 N N . ARG A 1 93 ? 16.228 -7.422 -20.517 1.00 93.38 93 ARG A N 1
ATOM 737 C CA . ARG A 1 93 ? 16.718 -7.682 -19.152 1.00 93.38 93 ARG A CA 1
ATOM 738 C C . ARG A 1 93 ? 17.268 -6.424 -18.483 1.00 93.38 93 ARG A C 1
ATOM 740 O O . ARG A 1 93 ? 16.983 -6.192 -17.315 1.00 93.38 93 ARG A O 1
ATOM 747 N N . ALA A 1 94 ? 18.013 -5.589 -19.203 1.00 94.06 94 ALA A N 1
ATOM 748 C CA . ALA A 1 94 ? 18.543 -4.344 -18.654 1.00 94.06 94 ALA A CA 1
ATOM 749 C C . ALA A 1 94 ? 17.440 -3.341 -18.260 1.00 94.06 94 ALA A C 1
ATOM 751 O O . ALA A 1 94 ? 17.599 -2.642 -17.263 1.00 94.06 94 ALA A O 1
ATOM 752 N N . LEU A 1 95 ? 16.307 -3.301 -18.968 1.00 94.81 95 LEU A N 1
ATOM 753 C 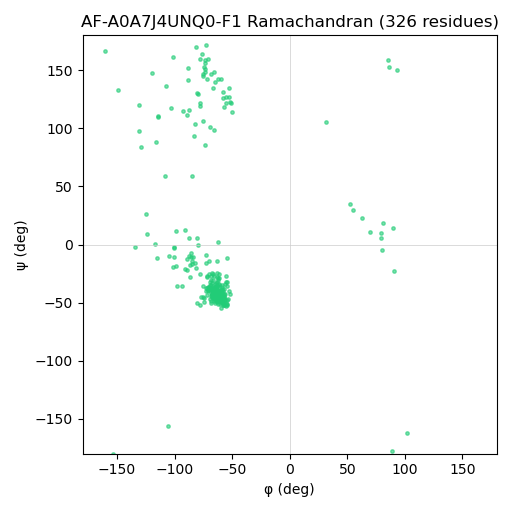CA . LEU A 1 95 ? 15.140 -2.504 -18.578 1.00 94.81 95 LEU A CA 1
ATOM 754 C C . LEU A 1 95 ? 14.628 -2.934 -17.196 1.00 94.81 95 LEU A C 1
ATOM 756 O O . LEU A 1 95 ? 14.336 -2.087 -16.352 1.00 94.81 95 LEU A O 1
ATOM 760 N N . LEU A 1 96 ? 14.565 -4.246 -16.951 1.00 94.81 96 LEU A N 1
ATOM 761 C CA . LEU A 1 96 ? 14.043 -4.819 -15.711 1.00 94.81 96 LEU A CA 1
ATOM 762 C C . LEU A 1 96 ? 15.054 -4.738 -14.559 1.00 94.81 96 LEU A C 1
ATOM 764 O O . LEU A 1 96 ? 14.736 -4.216 -13.494 1.00 94.81 96 LEU A O 1
ATOM 768 N N . THR A 1 97 ? 16.280 -5.219 -14.771 1.00 93.88 97 THR A N 1
ATOM 769 C CA . THR A 1 97 ? 17.271 -5.449 -13.702 1.00 93.88 97 THR A CA 1
ATOM 770 C C . THR A 1 97 ? 18.509 -4.570 -13.800 1.00 93.88 97 THR A C 1
ATOM 772 O O . THR A 1 97 ? 19.288 -4.488 -12.857 1.00 93.88 97 THR A O 1
ATOM 775 N N . GLY A 1 98 ? 18.700 -3.881 -14.918 1.00 92.62 98 GLY A N 1
ATOM 776 C CA . GLY A 1 98 ? 19.895 -3.091 -15.190 1.00 92.62 98 GLY A CA 1
ATOM 777 C C . GLY A 1 98 ? 21.031 -3.923 -15.779 1.00 92.62 98 GLY A C 1
ATOM 778 O O . GLY A 1 98 ? 21.066 -5.149 -15.654 1.00 92.62 98 GLY A O 1
ATOM 779 N N . SER A 1 99 ? 21.966 -3.254 -16.452 1.00 88.12 99 SER A N 1
ATOM 780 C CA . SER A 1 99 ? 23.165 -3.870 -17.026 1.00 88.12 99 SER A CA 1
ATOM 781 C C . SER A 1 99 ? 24.338 -2.894 -17.044 1.00 88.12 99 SER A C 1
ATOM 783 O O . SER A 1 99 ? 24.213 -1.764 -17.508 1.00 88.12 99 SER A O 1
ATOM 785 N N . THR A 1 100 ? 25.505 -3.355 -16.591 1.00 83.31 100 THR A N 1
ATOM 786 C CA . THR A 1 100 ? 26.787 -2.643 -16.740 1.00 83.31 100 THR A CA 1
ATOM 787 C C . THR A 1 100 ? 27.476 -2.940 -18.074 1.00 83.31 100 THR A C 1
ATOM 789 O O . THR A 1 100 ? 28.457 -2.282 -18.409 1.00 83.31 100 THR A O 1
ATOM 792 N N . LYS A 1 101 ? 26.995 -3.938 -18.828 1.00 78.19 101 LYS A N 1
ATOM 793 C CA . LYS A 1 101 ? 27.617 -4.400 -20.080 1.00 78.19 101 LYS A CA 1
ATOM 794 C C . LYS A 1 101 ? 27.154 -3.618 -21.310 1.00 78.19 101 LYS A C 1
ATOM 796 O O . LYS A 1 101 ? 27.921 -3.495 -22.254 1.00 78.19 101 LYS A O 1
ATOM 801 N N . GLU A 1 102 ? 25.937 -3.080 -21.274 1.00 74.69 102 GLU A N 1
ATOM 802 C CA . GLU A 1 102 ? 25.308 -2.381 -22.410 1.00 74.69 102 GLU A CA 1
ATOM 803 C C . GLU A 1 102 ? 25.707 -0.898 -22.519 1.00 74.69 102 GLU A C 1
ATOM 805 O O . GLU A 1 102 ? 25.442 -0.255 -23.531 1.00 74.69 102 GLU A O 1
ATOM 810 N N . GLY A 1 103 ? 26.374 -0.350 -21.498 1.00 67.94 103 GLY A N 1
ATOM 811 C CA . GLY A 1 103 ? 26.856 1.031 -21.482 1.00 67.94 103 GLY A CA 1
ATOM 812 C C . GLY A 1 103 ? 25.989 1.993 -20.666 1.00 67.94 103 GLY A C 1
ATOM 813 O O . GLY A 1 103 ? 25.232 1.600 -19.776 1.00 67.94 103 GLY A O 1
ATOM 814 N N . GLU A 1 104 ? 26.162 3.288 -20.925 1.00 68.62 104 GLU A N 1
ATOM 815 C CA . GLU A 1 104 ? 25.511 4.369 -20.181 1.00 68.62 104 GLU A CA 1
ATOM 816 C C . GLU A 1 104 ? 23.982 4.353 -20.375 1.00 68.62 104 GLU A C 1
ATOM 818 O O . GLU A 1 104 ? 23.481 4.081 -21.462 1.00 68.62 104 GLU A O 1
ATOM 823 N N . GLY A 1 105 ? 23.222 4.610 -19.304 1.00 73.00 105 GLY A N 1
ATOM 824 C CA . GLY A 1 105 ? 21.750 4.609 -19.320 1.00 73.00 105 GLY A CA 1
ATOM 825 C C . GLY A 1 105 ? 21.090 3.263 -18.989 1.00 73.00 105 GLY A C 1
ATOM 826 O O . GLY A 1 105 ? 19.979 3.253 -18.460 1.00 73.00 105 GLY A O 1
ATOM 827 N N . PHE A 1 106 ? 21.791 2.138 -19.163 1.00 83.62 106 PHE A N 1
ATOM 828 C CA . PHE A 1 106 ? 21.270 0.790 -18.879 1.00 83.62 106 PHE A CA 1
ATOM 829 C C . PHE A 1 106 ? 21.285 0.399 -17.396 1.00 83.62 106 PHE A C 1
ATOM 831 O O . PHE A 1 106 ? 20.840 -0.687 -17.039 1.00 83.62 106 PHE A O 1
ATOM 838 N N . LEU A 1 107 ? 21.765 1.277 -16.513 1.00 87.06 107 LEU A N 1
ATOM 839 C CA . LEU A 1 107 ? 21.682 1.102 -15.058 1.00 87.06 107 LEU A CA 1
ATOM 840 C C . LEU A 1 107 ? 20.365 1.626 -14.470 1.00 87.06 107 LEU A C 1
ATOM 842 O O . LEU A 1 107 ? 20.007 1.262 -13.354 1.00 87.06 107 LEU A O 1
ATOM 846 N N . ASN A 1 108 ? 19.637 2.472 -15.206 1.00 90.12 108 ASN A N 1
ATOM 847 C CA . ASN A 1 108 ? 18.389 3.082 -14.748 1.00 90.12 108 ASN A CA 1
ATOM 848 C C . ASN A 1 108 ? 17.179 2.159 -14.986 1.00 90.12 108 ASN A C 1
ATOM 850 O O . ASN A 1 108 ? 16.233 2.511 -15.703 1.00 90.12 108 ASN A O 1
ATOM 854 N N . SER A 1 109 ? 17.243 0.968 -14.396 1.00 94.38 109 SER A N 1
ATOM 855 C CA . SER A 1 109 ? 16.240 -0.083 -14.527 1.00 94.38 109 SER A CA 1
ATOM 856 C C . SER A 1 109 ? 15.035 0.117 -13.612 1.00 94.38 109 SER A C 1
ATOM 858 O O . SER A 1 109 ? 15.031 0.966 -12.715 1.00 94.38 109 SER A O 1
ATOM 860 N N . ILE A 1 110 ? 14.001 -0.691 -13.838 1.00 95.69 110 ILE A N 1
ATOM 861 C CA . ILE A 1 110 ? 12.835 -0.783 -12.956 1.00 95.69 110 ILE A CA 1
ATOM 862 C C . ILE A 1 110 ? 13.270 -1.221 -11.553 1.00 95.69 110 ILE A C 1
ATOM 864 O O . ILE A 1 110 ? 12.950 -0.524 -10.593 1.00 95.69 110 ILE A O 1
ATOM 868 N N . GLY A 1 111 ? 14.063 -2.292 -11.437 1.00 95.94 111 GLY A N 1
ATOM 869 C CA . GLY A 1 111 ? 14.559 -2.781 -10.147 1.00 95.94 111 GLY A CA 1
ATOM 870 C C . GLY A 1 111 ? 15.388 -1.736 -9.395 1.00 95.94 111 GLY A C 1
ATOM 871 O O . GLY A 1 111 ? 15.143 -1.479 -8.221 1.00 95.94 111 GLY A O 1
ATOM 872 N N . ALA A 1 112 ? 16.288 -1.025 -10.084 1.00 94.88 112 ALA A N 1
ATOM 873 C CA . ALA A 1 112 ? 17.069 0.045 -9.458 1.00 94.88 112 ALA A CA 1
ATOM 874 C C . ALA A 1 112 ? 16.186 1.203 -8.956 1.00 94.88 112 ALA A C 1
ATOM 876 O O . ALA A 1 112 ? 16.469 1.814 -7.919 1.00 94.88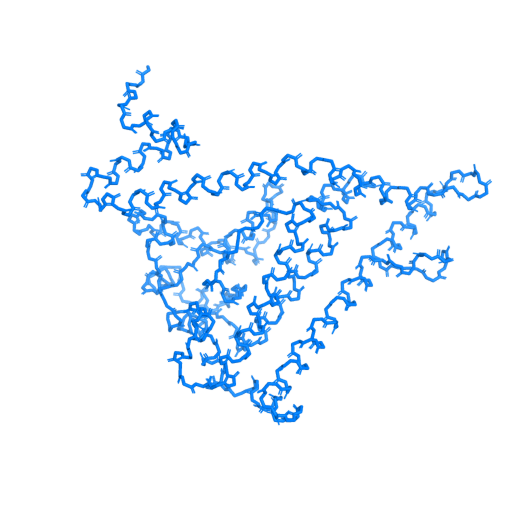 112 ALA A O 1
ATOM 877 N N . ALA A 1 113 ? 15.107 1.519 -9.680 1.00 95.31 113 ALA A N 1
ATOM 878 C CA . ALA A 1 113 ? 14.146 2.535 -9.272 1.00 95.31 113 ALA A CA 1
ATOM 879 C C . ALA A 1 113 ? 13.298 2.087 -8.067 1.00 95.31 113 ALA A C 1
ATOM 881 O O . ALA A 1 113 ? 13.072 2.905 -7.174 1.00 95.31 113 ALA A O 1
ATOM 882 N N . GLN A 1 114 ? 12.880 0.818 -8.018 1.00 95.81 114 GLN A N 1
ATOM 883 C CA . GLN A 1 114 ? 12.195 0.207 -6.871 1.00 95.81 114 GLN A CA 1
ATOM 884 C C . GLN A 1 114 ? 13.074 0.273 -5.616 1.00 95.81 114 GLN A C 1
ATOM 886 O O . GLN A 1 114 ? 12.700 0.922 -4.636 1.00 95.81 114 GLN A O 1
ATOM 891 N N . ASP A 1 115 ? 14.307 -0.236 -5.701 1.00 95.25 115 ASP A N 1
ATOM 892 C CA . ASP A 1 115 ? 15.277 -0.210 -4.602 1.00 95.25 115 ASP A CA 1
ATOM 893 C C . ASP A 1 115 ? 15.499 1.211 -4.073 1.00 95.25 115 ASP A C 1
ATOM 895 O O . ASP A 1 115 ? 15.376 1.482 -2.876 1.00 95.25 115 ASP A O 1
ATOM 899 N N . THR A 1 116 ? 15.786 2.155 -4.975 1.00 95.19 116 THR A N 1
ATOM 900 C CA . THR A 1 116 ? 16.035 3.557 -4.608 1.00 95.19 116 THR A CA 1
ATOM 901 C C . THR A 1 116 ? 14.839 4.157 -3.877 1.00 95.19 116 THR A C 1
ATOM 903 O O . THR A 1 116 ? 14.988 4.844 -2.863 1.00 95.19 116 THR A O 1
ATOM 906 N N . ARG A 1 117 ? 13.633 3.903 -4.382 1.00 94.31 117 ARG A N 1
ATOM 907 C CA . ARG A 1 117 ? 12.401 4.459 -3.835 1.00 94.31 117 ARG A CA 1
ATOM 908 C C . ARG A 1 117 ? 12.100 3.900 -2.446 1.00 94.31 117 ARG A C 1
ATOM 910 O O . ARG A 1 117 ? 11.782 4.687 -1.551 1.00 94.31 117 ARG A O 1
ATOM 917 N N . THR A 1 118 ? 12.280 2.597 -2.254 1.00 93.00 118 THR A N 1
ATOM 918 C CA . THR A 1 118 ? 12.137 1.923 -0.958 1.00 93.00 118 THR A CA 1
ATOM 919 C C . THR A 1 118 ? 13.141 2.459 0.064 1.00 93.00 118 THR A C 1
ATOM 921 O O . THR A 1 118 ? 12.754 2.858 1.165 1.00 93.00 118 THR A O 1
ATOM 924 N N . GLN A 1 119 ? 14.414 2.629 -0.314 1.00 95.12 119 GLN A N 1
ATOM 925 C CA . GLN A 1 119 ? 15.419 3.217 0.583 1.00 95.12 119 GLN A CA 1
ATOM 926 C C . GLN A 1 119 ? 15.092 4.666 0.972 1.00 95.12 119 GLN A C 1
ATOM 928 O O . GLN A 1 119 ? 15.193 5.039 2.144 1.00 95.12 119 GLN A O 1
ATOM 933 N N . LEU A 1 120 ? 14.656 5.492 0.016 1.00 95.50 120 LEU A N 1
ATOM 934 C CA . LEU A 1 120 ? 14.261 6.876 0.293 1.00 95.50 120 LEU A CA 1
ATOM 935 C C . LEU A 1 120 ? 13.042 6.950 1.216 1.00 95.50 120 LEU A C 1
ATOM 937 O O . LEU A 1 120 ? 12.984 7.810 2.095 1.00 95.50 120 LEU A O 1
ATOM 941 N N . MET A 1 121 ? 12.075 6.056 1.028 1.00 95.62 121 MET A N 1
ATOM 942 C CA . MET A 1 121 ? 10.900 5.944 1.883 1.00 95.62 121 MET A CA 1
ATOM 943 C C . MET A 1 121 ? 11.274 5.577 3.317 1.00 95.62 121 MET A C 1
ATOM 945 O O . MET A 1 121 ? 10.870 6.277 4.244 1.00 95.62 121 MET A O 1
ATOM 949 N N . HIS A 1 122 ? 12.120 4.564 3.508 1.00 95.44 122 HIS A N 1
ATOM 950 C CA . HIS A 1 122 ? 12.617 4.198 4.836 1.00 95.44 122 HIS A CA 1
ATOM 951 C C . HIS A 1 122 ? 13.375 5.347 5.489 1.00 95.44 122 HIS A C 1
ATOM 953 O O . HIS A 1 122 ? 13.156 5.642 6.665 1.00 95.44 122 HIS A O 1
ATOM 959 N N . GLY A 1 123 ? 14.222 6.032 4.718 1.00 96.69 123 GLY A N 1
ATOM 960 C CA . GLY A 1 123 ? 14.938 7.217 5.171 1.00 96.69 123 GLY A CA 1
ATOM 961 C C . GLY A 1 123 ? 13.995 8.314 5.664 1.00 96.69 123 GLY A C 1
ATOM 962 O O . GLY A 1 123 ? 14.196 8.832 6.761 1.00 96.69 123 GLY A O 1
ATOM 963 N N . ARG A 1 124 ? 12.941 8.643 4.904 1.00 96.56 124 ARG A N 1
ATOM 964 C CA . ARG A 1 124 ? 11.947 9.653 5.307 1.00 96.56 124 ARG A CA 1
ATOM 965 C C . ARG A 1 124 ? 11.193 9.248 6.567 1.00 96.56 124 ARG A C 1
ATOM 967 O O . ARG A 1 124 ? 11.159 10.040 7.504 1.00 96.56 124 ARG A O 1
ATOM 974 N N . ILE A 1 125 ? 10.663 8.023 6.616 1.00 97.06 125 ILE A N 1
ATOM 975 C CA . ILE A 1 125 ? 9.907 7.527 7.776 1.00 97.06 125 ILE A CA 1
ATOM 976 C C . ILE A 1 125 ? 10.775 7.582 9.035 1.00 97.06 125 ILE A C 1
ATOM 978 O O . ILE A 1 125 ? 10.364 8.144 10.048 1.00 97.06 125 ILE A O 1
ATOM 982 N N . GLN A 1 126 ? 11.996 7.042 8.966 1.00 97.06 126 GLN A N 1
ATOM 983 C CA . GLN A 1 126 ? 12.910 7.022 10.107 1.00 97.06 126 GLN A CA 1
ATOM 984 C C . GLN A 1 126 ? 13.318 8.433 10.530 1.00 97.06 126 GLN A C 1
ATOM 986 O O . GLN A 1 126 ? 13.250 8.752 11.713 1.00 97.06 126 GLN A O 1
ATOM 991 N N . THR A 1 127 ? 13.737 9.286 9.594 1.00 97.81 127 THR A N 1
ATOM 992 C CA . THR A 1 127 ? 14.193 10.642 9.923 1.00 97.81 127 THR A CA 1
ATOM 993 C C . THR A 1 127 ? 13.064 11.484 10.509 1.00 97.81 127 THR A C 1
ATOM 995 O O . THR A 1 127 ? 13.267 12.125 11.537 1.00 97.81 127 THR A O 1
ATOM 998 N N . GLU A 1 128 ? 11.870 11.465 9.910 1.00 98.12 128 GLU A N 1
ATOM 999 C CA . GLU A 1 128 ? 10.717 12.216 10.420 1.00 98.12 128 GLU A CA 1
ATOM 1000 C C . GLU A 1 128 ? 10.314 11.718 11.813 1.00 98.12 128 GLU A C 1
ATOM 1002 O O . GLU A 1 128 ? 10.148 12.521 12.731 1.00 98.12 128 GLU A O 1
ATOM 1007 N N . PHE A 1 129 ? 10.275 10.399 12.021 1.00 98.31 129 PHE A N 1
ATOM 1008 C CA . PHE A 1 129 ? 9.932 9.823 13.318 1.00 98.31 129 PHE A CA 1
ATOM 1009 C C . PHE A 1 129 ? 10.946 10.187 14.408 1.00 98.31 129 PHE A C 1
ATOM 1011 O O . PHE A 1 129 ? 10.560 10.613 15.498 1.00 98.31 129 PHE A O 1
ATOM 1018 N N . LEU A 1 130 ? 12.246 10.056 14.130 1.00 98.44 130 LEU A N 1
ATOM 1019 C CA . LEU A 1 130 ? 13.299 10.380 15.098 1.00 98.44 130 LEU A CA 1
ATOM 1020 C C . LEU A 1 130 ? 13.314 11.879 15.427 1.00 98.44 130 LEU A C 1
ATOM 1022 O O . LEU A 1 130 ? 13.437 12.239 16.595 1.00 98.44 130 LEU A O 1
ATOM 1026 N N . ASN A 1 131 ? 13.116 12.746 14.430 1.00 98.31 131 ASN A N 1
ATOM 1027 C CA . ASN A 1 131 ? 13.052 14.193 14.637 1.00 98.31 131 ASN A CA 1
ATOM 1028 C C . ASN A 1 131 ? 11.833 14.603 15.475 1.00 98.31 131 ASN A C 1
ATOM 1030 O O . ASN A 1 131 ? 11.964 15.429 16.377 1.00 98.31 131 ASN A O 1
ATOM 1034 N N . ASN A 1 132 ? 10.664 14.011 15.214 1.00 98.12 132 ASN A N 1
ATOM 1035 C CA . ASN A 1 132 ? 9.419 14.397 15.881 1.00 98.12 132 ASN A CA 1
ATOM 1036 C C . ASN A 1 132 ? 9.307 13.827 17.303 1.00 98.12 132 ASN A C 1
ATOM 1038 O O . ASN A 1 132 ? 8.627 14.410 18.147 1.00 98.12 132 ASN A O 1
ATOM 1042 N N . THR A 1 133 ? 9.978 12.707 17.589 1.00 98.00 133 THR A N 1
ATOM 1043 C CA . THR A 1 133 ? 9.942 12.052 18.909 1.00 98.00 133 THR A CA 1
ATOM 1044 C C . THR A 1 133 ? 11.174 12.327 19.770 1.00 98.00 133 THR A C 1
ATOM 1046 O O . THR A 1 133 ? 11.131 12.119 20.981 1.00 98.00 133 THR A O 1
ATOM 1049 N N . GLY A 1 134 ? 12.289 12.759 19.173 1.00 98.00 134 GLY A N 1
ATOM 1050 C CA . GLY A 1 134 ? 13.571 12.917 19.865 1.00 98.00 134 GLY A CA 1
ATOM 1051 C C . GLY A 1 134 ? 14.229 11.592 20.269 1.00 98.00 134 GLY A C 1
ATOM 1052 O O . GLY A 1 134 ? 15.192 11.587 21.038 1.00 98.00 134 GLY A O 1
ATOM 1053 N N . LEU A 1 135 ? 13.717 10.456 19.784 1.00 98.00 135 LEU A N 1
ATOM 1054 C CA . LEU A 1 135 ? 14.288 9.143 20.054 1.00 98.00 135 LEU A CA 1
ATOM 1055 C C . LEU A 1 135 ? 15.590 8.935 19.274 1.00 98.00 135 LEU A C 1
ATOM 1057 O O . LEU A 1 135 ? 15.782 9.413 18.162 1.00 98.00 135 LEU A O 1
ATOM 1061 N N . THR A 1 136 ? 16.481 8.129 19.841 1.00 98.12 136 THR A N 1
ATOM 1062 C CA . THR A 1 136 ? 17.623 7.551 19.123 1.00 98.12 136 THR A CA 1
ATOM 1063 C C . THR A 1 136 ? 17.182 6.363 18.266 1.00 98.12 136 THR A C 1
ATOM 1065 O O . THR A 1 136 ? 16.183 5.701 18.563 1.00 98.12 136 THR A O 1
ATOM 1068 N N . ARG A 1 137 ? 17.989 5.993 17.260 1.00 96.25 137 ARG A N 1
ATOM 1069 C CA . ARG A 1 137 ? 17.765 4.778 16.446 1.00 96.25 137 ARG A CA 1
ATOM 1070 C C . ARG A 1 137 ? 17.587 3.526 17.314 1.00 96.25 137 ARG A C 1
ATOM 1072 O O . ARG A 1 137 ? 16.675 2.738 17.086 1.00 96.25 137 ARG A O 1
ATOM 1079 N N . THR A 1 138 ? 18.397 3.371 18.362 1.00 97.44 138 THR A N 1
ATOM 1080 C CA . THR A 1 138 ? 18.301 2.237 19.297 1.00 97.44 138 THR A CA 1
ATOM 1081 C C . THR A 1 138 ? 16.978 2.226 20.063 1.00 97.44 138 THR A C 1
ATOM 1083 O O . THR A 1 138 ? 16.371 1.167 20.237 1.00 97.44 138 THR A O 1
ATOM 1086 N N . GLN A 1 139 ? 16.504 3.391 20.517 1.00 97.88 139 GLN A N 1
ATOM 1087 C CA . GLN A 1 139 ? 15.211 3.496 21.196 1.00 97.88 139 GLN A CA 1
ATOM 1088 C C . GLN A 1 139 ? 14.054 3.201 20.240 1.00 97.88 139 GLN A C 1
ATOM 1090 O O . GLN A 1 139 ? 13.185 2.419 20.614 1.00 97.88 139 GLN A O 1
ATOM 1095 N N . MET A 1 140 ? 14.089 3.728 19.011 1.00 96.88 140 MET A N 1
ATOM 1096 C CA . MET A 1 140 ? 13.124 3.394 17.959 1.00 96.88 140 MET A CA 1
ATOM 1097 C C . MET A 1 140 ? 13.087 1.881 17.714 1.00 96.88 140 MET A C 1
ATOM 1099 O O . MET A 1 140 ? 12.034 1.273 17.842 1.00 96.88 140 MET A O 1
ATOM 1103 N N . HIS A 1 141 ? 14.230 1.231 17.471 1.00 94.50 141 HIS A N 1
ATOM 1104 C CA . HIS A 1 141 ? 14.274 -0.215 17.208 1.00 94.50 141 HIS A CA 1
ATO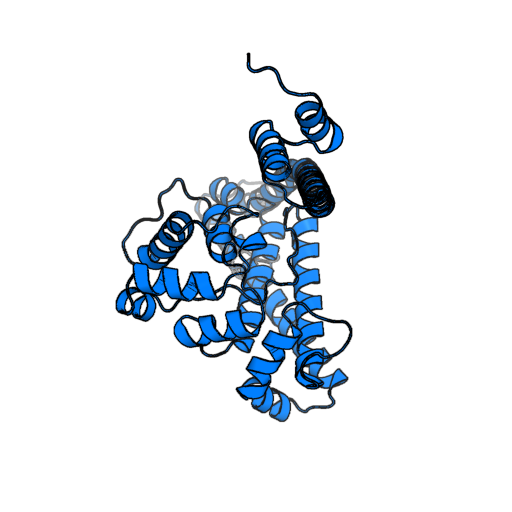M 1105 C C . HIS A 1 141 ? 13.694 -1.046 18.363 1.00 94.50 141 HIS A C 1
ATOM 1107 O O . HIS A 1 141 ? 13.055 -2.072 18.141 1.00 94.50 141 HIS A O 1
ATOM 1113 N N . ARG A 1 142 ? 13.919 -0.628 19.614 1.00 96.38 142 ARG A N 1
ATOM 1114 C CA . ARG A 1 142 ? 13.318 -1.276 20.789 1.00 96.38 142 ARG A CA 1
ATOM 1115 C C . ARG A 1 142 ? 11.810 -1.034 20.861 1.00 96.38 142 ARG A C 1
ATOM 1117 O O . ARG A 1 142 ? 11.085 -1.949 21.239 1.00 96.38 142 ARG A O 1
ATOM 1124 N N . LEU A 1 143 ? 11.361 0.167 20.510 1.00 96.31 143 LEU A N 1
ATOM 1125 C CA . LEU A 1 143 ? 9.955 0.547 20.507 1.00 96.31 143 LEU A CA 1
ATOM 1126 C C . LEU A 1 143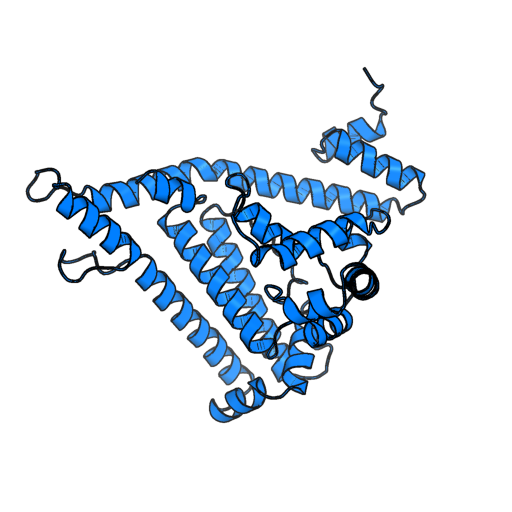 ? 9.159 -0.231 19.453 1.00 96.31 143 LEU A C 1
ATOM 1128 O O . LEU A 1 143 ? 8.125 -0.793 19.790 1.00 96.31 143 LEU A O 1
ATOM 1132 N N . LEU A 1 144 ? 9.681 -0.361 18.228 1.00 94.94 144 LEU A N 1
ATOM 1133 C CA . LEU A 1 144 ? 9.006 -1.088 17.144 1.00 94.94 144 LEU A CA 1
ATOM 1134 C C . LEU A 1 144 ? 8.773 -2.572 17.472 1.00 94.94 144 LEU A C 1
ATOM 1136 O O . LEU A 1 144 ? 7.822 -3.157 16.973 1.00 94.94 144 LEU A O 1
ATOM 1140 N N . ARG A 1 145 ? 9.587 -3.172 18.353 1.00 93.62 145 ARG A N 1
ATOM 1141 C CA . ARG A 1 145 ? 9.424 -4.560 18.837 1.00 93.62 145 ARG A CA 1
ATOM 1142 C C . ARG A 1 145 ? 8.482 -4.700 20.037 1.00 93.62 145 ARG A C 1
ATOM 1144 O O . ARG A 1 145 ? 8.213 -5.814 20.486 1.00 93.62 145 ARG A O 1
ATOM 1151 N N . ASN A 1 146 ? 8.028 -3.594 20.622 1.00 95.88 146 ASN A N 1
ATOM 1152 C CA . ASN A 1 146 ? 7.153 -3.625 21.785 1.00 95.88 146 ASN A CA 1
ATOM 1153 C C . ASN A 1 146 ? 5.713 -3.943 21.350 1.00 95.88 146 ASN A C 1
ATOM 1155 O O . ASN A 1 146 ? 5.099 -3.170 20.623 1.00 95.88 146 ASN A O 1
ATOM 1159 N N . LYS A 1 147 ? 5.146 -5.052 21.841 1.00 94.25 147 LYS A N 1
ATOM 1160 C CA . LYS A 1 147 ? 3.791 -5.491 21.461 1.00 94.25 147 LYS A CA 1
ATOM 1161 C C . LYS A 1 147 ? 2.703 -4.471 21.770 1.00 94.25 147 LYS A C 1
ATOM 1163 O O . LYS A 1 147 ? 1.812 -4.278 20.951 1.00 94.25 147 LYS A O 1
ATOM 1168 N N . ARG A 1 148 ? 2.805 -3.766 22.898 1.00 95.94 148 ARG A N 1
ATOM 1169 C CA . ARG A 1 148 ? 1.835 -2.725 23.234 1.00 95.94 148 ARG A CA 1
ATOM 1170 C C . ARG A 1 148 ? 1.910 -1.551 22.260 1.00 95.94 148 ARG A C 1
ATOM 1172 O O . ARG A 1 148 ? 0.876 -1.069 21.825 1.00 95.94 148 ARG A O 1
ATOM 1179 N N . PHE A 1 149 ? 3.117 -1.141 21.876 1.00 97.56 149 PHE A N 1
ATOM 1180 C CA . PHE A 1 149 ? 3.306 -0.120 20.846 1.00 97.56 149 PHE A CA 1
ATOM 1181 C C . PHE A 1 149 ? 2.731 -0.559 19.493 1.00 97.56 149 PHE A C 1
ATOM 1183 O O . PHE A 1 149 ? 2.068 0.236 18.838 1.00 97.56 149 PHE A O 1
ATOM 1190 N N . GLN A 1 150 ? 2.939 -1.818 19.090 1.00 95.25 150 GLN A N 1
ATOM 1191 C CA . GLN A 1 150 ? 2.376 -2.366 17.849 1.00 95.25 150 GLN A CA 1
ATOM 1192 C C . GLN A 1 150 ? 0.837 -2.316 17.856 1.00 95.25 150 GLN A C 1
ATOM 1194 O O . GLN A 1 150 ? 0.232 -1.868 16.885 1.00 95.25 150 GLN A O 1
ATOM 1199 N N . GLU A 1 151 ? 0.199 -2.724 18.958 1.00 95.31 151 GLU A N 1
ATOM 1200 C CA . GLU A 1 151 ? -1.259 -2.626 19.128 1.00 95.31 151 GLU A CA 1
ATOM 1201 C C . GLU A 1 151 ? -1.752 -1.176 19.114 1.00 95.31 151 GLU A C 1
ATOM 1203 O O . GLU A 1 151 ? -2.762 -0.874 18.476 1.00 95.31 151 GLU A O 1
ATOM 1208 N N . ASP A 1 152 ? -1.051 -0.282 19.816 1.00 97.50 152 ASP A N 1
ATOM 1209 C CA . ASP A 1 152 ? -1.407 1.131 19.860 1.00 97.50 152 ASP A CA 1
ATOM 1210 C C . ASP A 1 152 ? -1.287 1.756 18.460 1.00 97.50 152 ASP A C 1
ATOM 1212 O O . ASP A 1 152 ? -2.190 2.472 18.043 1.00 97.50 152 ASP A O 1
ATOM 1216 N N . LEU A 1 153 ? -0.248 1.423 17.684 1.00 96.50 153 LEU A N 1
ATOM 1217 C CA . LEU A 1 153 ? -0.080 1.905 16.309 1.00 96.50 153 LEU A CA 1
ATOM 1218 C C . LEU A 1 153 ? -1.247 1.496 15.404 1.00 96.50 153 LEU A C 1
ATOM 1220 O O . LEU A 1 153 ? -1.753 2.326 14.652 1.00 96.50 153 LEU A O 1
ATOM 1224 N N . VAL A 1 154 ? -1.696 0.239 15.486 1.00 94.69 154 VAL A N 1
ATOM 1225 C CA . VAL A 1 154 ? -2.864 -0.233 14.722 1.00 94.69 154 VAL A CA 1
ATOM 1226 C C . VAL A 1 154 ? -4.104 0.586 15.077 1.00 94.69 154 VAL A C 1
ATOM 1228 O O . VAL A 1 154 ? -4.822 1.028 14.185 1.00 94.69 154 VAL A O 1
ATOM 1231 N N . LYS A 1 155 ? -4.331 0.844 16.368 1.00 95.75 155 LYS A N 1
ATOM 1232 C CA . LYS A 1 155 ? -5.463 1.658 16.838 1.00 95.75 155 LYS A CA 1
ATOM 1233 C C . LYS A 1 155 ? -5.380 3.101 16.363 1.00 95.75 155 LYS A C 1
ATOM 1235 O O . LYS A 1 155 ? -6.391 3.665 15.966 1.00 95.75 155 LYS A O 1
ATOM 1240 N N . 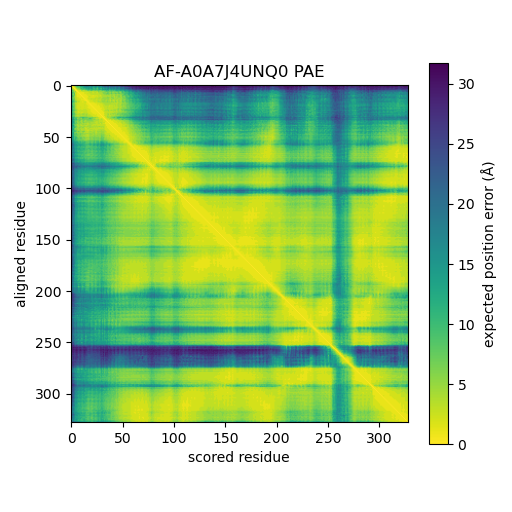GLU A 1 156 ? -4.186 3.684 16.373 1.00 96.50 156 GLU A N 1
ATOM 1241 C CA . GLU A 1 156 ? -3.957 5.039 15.870 1.00 96.50 156 GLU A CA 1
ATOM 1242 C C . GLU A 1 156 ? -4.133 5.147 14.350 1.00 96.50 156 GLU A C 1
ATOM 1244 O O . GLU A 1 156 ? -4.441 6.229 13.865 1.00 96.50 156 GLU A O 1
ATOM 1249 N N . ARG A 1 157 ? -3.961 4.054 13.596 1.00 92.88 157 ARG A N 1
ATOM 1250 C CA . ARG A 1 157 ? -4.124 4.008 12.133 1.00 92.88 157 ARG A CA 1
ATOM 1251 C C . ARG A 1 157 ? -5.545 3.686 11.662 1.00 92.88 157 ARG A C 1
ATOM 1253 O O . ARG A 1 157 ? -5.797 3.850 10.476 1.00 92.88 157 ARG A O 1
ATOM 1260 N N . PHE A 1 158 ? -6.457 3.233 12.529 1.00 90.50 158 PHE A N 1
ATOM 1261 C CA . PHE A 1 158 ? -7.742 2.640 12.117 1.00 90.50 158 PHE A CA 1
ATOM 1262 C C . PHE A 1 158 ? -8.971 3.455 12.588 1.00 90.50 158 PHE A C 1
ATOM 1264 O O . PHE A 1 158 ? -9.558 3.144 13.626 1.00 90.50 158 PHE A O 1
ATOM 1271 N N . PRO A 1 159 ? -9.436 4.453 11.810 1.00 90.44 159 PRO A N 1
ATOM 1272 C CA . PRO A 1 159 ? -8.646 5.303 10.921 1.00 90.44 159 PRO A CA 1
ATOM 1273 C C . PRO A 1 159 ? -7.864 6.357 11.723 1.00 90.44 159 PRO A C 1
ATOM 1275 O O . PRO A 1 159 ? -8.205 6.659 12.872 1.00 90.44 159 PRO A O 1
ATOM 1278 N N . LEU A 1 160 ? -6.863 6.981 11.097 1.00 93.38 160 LEU A N 1
ATOM 1279 C CA . LEU A 1 160 ? -6.114 8.072 11.720 1.00 93.38 160 LEU A CA 1
ATOM 1280 C C . LEU A 1 160 ? -7.024 9.236 12.140 1.00 93.38 160 LEU A C 1
ATOM 1282 O O . LEU A 1 160 ? -7.750 9.817 11.334 1.00 93.38 160 LEU A O 1
ATOM 1286 N N . GLN A 1 161 ? -6.929 9.614 13.414 1.00 93.31 161 GLN A N 1
ATOM 1287 C CA . GLN A 1 161 ? -7.651 10.746 13.991 1.00 93.31 161 GLN A CA 1
ATOM 1288 C C . GLN A 1 161 ? -6.753 11.976 14.132 1.00 93.31 161 GLN A C 1
ATOM 1290 O O . GLN A 1 161 ? -5.532 11.883 14.182 1.00 93.31 161 GLN A O 1
ATOM 1295 N N . LYS A 1 162 ? -7.349 13.167 14.275 1.00 93.25 162 LYS A N 1
ATOM 1296 C CA . LYS A 1 162 ? -6.581 14.398 14.559 1.00 93.25 162 LYS A CA 1
ATOM 1297 C C . LYS A 1 162 ? -5.907 14.376 15.939 1.00 93.25 162 LYS A C 1
ATOM 1299 O O . LYS A 1 162 ? -4.928 15.084 16.164 1.00 93.25 162 LYS A O 1
ATOM 1304 N N . LYS A 1 163 ? -6.482 13.635 16.886 1.00 95.25 163 LYS A N 1
ATOM 1305 C CA . LYS A 1 163 ? -5.956 13.444 18.240 1.00 95.25 163 LYS A CA 1
ATOM 1306 C C . LYS A 1 163 ? -5.701 11.960 18.458 1.00 95.25 163 LYS A C 1
ATOM 1308 O O . LYS A 1 163 ? -6.466 11.145 17.956 1.00 95.25 163 LYS A O 1
ATOM 1313 N N . SER A 1 164 ? -4.684 11.647 19.253 1.00 96.94 164 SER A N 1
ATOM 1314 C CA . SER A 1 164 ? -4.382 10.271 19.643 1.00 96.94 164 SER A CA 1
ATOM 1315 C C . SER A 1 164 ? -5.570 9.615 20.350 1.00 96.94 164 SER A C 1
ATOM 1317 O O . SER A 1 164 ? -6.145 10.200 21.272 1.00 96.94 164 SER A O 1
ATOM 1319 N N . VAL A 1 165 ? -5.917 8.402 19.914 1.00 96.88 165 VAL A N 1
ATOM 1320 C CA . VAL A 1 165 ? -7.003 7.590 20.496 1.00 96.88 165 VAL A CA 1
ATOM 1321 C C . VAL A 1 165 ? -6.513 6.670 21.615 1.00 96.88 165 VAL A C 1
ATOM 1323 O O . VAL A 1 165 ? -7.295 6.257 22.467 1.00 96.88 165 VAL A O 1
ATOM 1326 N N . THR A 1 166 ? -5.215 6.366 21.644 1.00 97.44 166 THR A N 1
ATOM 1327 C CA . THR A 1 166 ? -4.582 5.510 22.661 1.00 97.44 166 THR A CA 1
ATOM 1328 C C . THR A 1 166 ? -3.888 6.305 23.767 1.00 97.44 166 THR A C 1
ATOM 1330 O O . THR A 1 166 ? -3.604 5.763 24.833 1.00 97.44 166 THR A O 1
ATOM 1333 N N . GLY A 1 167 ? -3.592 7.584 23.520 1.00 97.38 167 GLY A N 1
ATOM 1334 C CA . GLY A 1 167 ? -2.720 8.416 24.352 1.00 97.38 167 GLY A CA 1
ATOM 1335 C C . GLY A 1 167 ? -1.221 8.189 24.110 1.00 97.38 167 GLY A C 1
ATOM 1336 O O . GLY A 1 167 ? -0.404 8.916 24.680 1.00 97.38 167 GLY A O 1
ATOM 1337 N N . ASN A 1 168 ? -0.843 7.220 23.270 1.00 98.06 168 ASN A N 1
ATOM 1338 C CA . ASN A 1 168 ? 0.540 6.915 22.921 1.00 98.06 168 ASN A CA 1
ATOM 1339 C C . ASN A 1 168 ? 1.027 7.870 21.821 1.00 98.06 168 ASN A C 1
ATOM 1341 O O . ASN A 1 168 ? 0.660 7.747 20.650 1.00 98.06 168 ASN A O 1
ATOM 1345 N N . LYS A 1 169 ? 1.844 8.854 22.209 1.00 97.81 169 LYS A N 1
ATOM 1346 C CA . LYS A 1 169 ? 2.291 9.928 21.311 1.00 97.81 169 LYS A CA 1
ATOM 1347 C C . LYS A 1 169 ? 3.178 9.401 20.193 1.00 97.81 169 LYS A C 1
ATOM 1349 O O . LYS A 1 169 ? 3.035 9.837 19.057 1.00 97.81 169 LYS A O 1
ATOM 1354 N N . GLU A 1 170 ? 4.065 8.465 20.503 1.00 98.38 170 GLU A N 1
ATOM 1355 C CA . GLU A 1 170 ? 4.968 7.863 19.534 1.00 98.38 170 GLU A CA 1
ATOM 1356 C C . GLU A 1 170 ? 4.194 7.010 18.521 1.00 98.38 170 GLU A C 1
ATOM 1358 O O . GLU A 1 170 ? 4.453 7.100 17.324 1.00 98.38 170 GLU A O 1
ATOM 1363 N N . ALA A 1 171 ? 3.212 6.219 18.967 1.00 98.19 171 ALA A N 1
ATOM 1364 C CA . ALA A 1 171 ? 2.386 5.421 18.060 1.00 98.19 171 ALA A CA 1
ATOM 1365 C C . ALA A 1 171 ? 1.557 6.321 17.136 1.00 98.19 171 ALA A C 1
ATOM 1367 O O . ALA A 1 171 ? 1.504 6.093 15.929 1.00 98.19 171 ALA A O 1
ATOM 1368 N N . HIS A 1 172 ? 0.976 7.387 17.689 1.00 98.25 172 HIS A N 1
ATOM 1369 C CA . HIS A 1 172 ? 0.226 8.371 16.917 1.00 98.25 172 HIS A CA 1
ATOM 1370 C C . HIS A 1 172 ? 1.104 9.104 15.894 1.00 98.25 172 HIS A C 1
ATOM 1372 O O . HIS A 1 172 ? 0.686 9.344 14.761 1.00 98.25 172 HIS A O 1
ATOM 1378 N N . GLU A 1 173 ? 2.340 9.440 16.264 1.00 98.31 173 GLU A N 1
ATOM 1379 C CA . GLU A 1 173 ? 3.262 10.109 15.351 1.00 98.31 173 GLU A CA 1
ATOM 1380 C C . GLU A 1 173 ? 3.690 9.192 14.203 1.00 98.31 173 GLU A C 1
ATOM 1382 O O . GLU A 1 173 ? 3.647 9.600 13.043 1.00 98.31 173 GLU A O 1
ATOM 1387 N N . LEU A 1 174 ? 4.018 7.930 14.493 1.00 97.69 174 LEU A N 1
ATOM 1388 C CA . LEU A 1 174 ? 4.325 6.963 13.442 1.00 97.69 174 LEU A CA 1
ATOM 1389 C C . LEU A 1 174 ? 3.108 6.698 12.540 1.00 97.69 174 LEU A C 1
ATOM 1391 O O . LEU A 1 174 ? 3.269 6.615 11.324 1.00 97.69 174 LEU A O 1
ATOM 1395 N N . ALA A 1 175 ? 1.895 6.641 13.102 1.00 96.81 175 ALA A N 1
ATOM 1396 C CA . ALA A 1 175 ? 0.660 6.501 12.332 1.00 96.81 175 ALA A CA 1
ATOM 1397 C C . ALA A 1 175 ? 0.497 7.630 11.302 1.00 96.81 175 ALA A C 1
ATOM 1399 O O . ALA A 1 175 ? 0.214 7.358 10.137 1.00 96.81 175 ALA A O 1
ATOM 1400 N N . LYS A 1 176 ? 0.740 8.885 11.703 1.00 97.19 176 LYS A N 1
ATOM 1401 C CA . LYS A 1 176 ? 0.693 10.048 10.801 1.00 97.19 176 LYS A CA 1
ATOM 1402 C C . LYS A 1 176 ? 1.724 9.969 9.677 1.00 97.19 176 LYS A C 1
ATOM 1404 O O . LYS A 1 176 ? 1.419 10.327 8.542 1.00 97.19 176 LYS A O 1
ATOM 1409 N N . ILE A 1 177 ? 2.941 9.534 9.991 1.00 97.44 177 ILE A N 1
ATOM 1410 C CA . ILE A 1 177 ? 4.025 9.429 9.008 1.00 97.44 177 ILE A CA 1
ATOM 1411 C C . ILE A 1 177 ? 3.703 8.340 7.976 1.00 97.44 177 ILE A C 1
ATOM 1413 O O . ILE A 1 177 ? 3.838 8.576 6.777 1.00 97.44 177 ILE A O 1
ATOM 1417 N N . ILE A 1 178 ? 3.216 7.179 8.425 1.00 95.44 178 ILE A N 1
ATOM 1418 C CA . ILE A 1 178 ? 2.786 6.093 7.533 1.00 95.44 178 ILE A CA 1
ATOM 1419 C C . ILE A 1 178 ? 1.602 6.542 6.665 1.00 95.44 178 ILE A C 1
ATOM 1421 O O . ILE A 1 178 ? 1.629 6.334 5.457 1.00 95.44 178 ILE A O 1
ATOM 1425 N N . GLU A 1 179 ? 0.598 7.209 7.245 1.00 93.94 179 GLU A N 1
ATOM 1426 C CA . GLU A 1 179 ? -0.546 7.767 6.506 1.00 93.94 179 GLU A CA 1
ATOM 1427 C C . GLU A 1 179 ? -0.095 8.693 5.371 1.00 93.94 179 GLU A C 1
ATOM 1429 O O . GLU A 1 179 ? -0.541 8.585 4.230 1.00 93.94 179 GLU A O 1
ATOM 1434 N N . LYS A 1 180 ? 0.832 9.599 5.685 1.00 95.06 180 LYS A N 1
ATOM 1435 C CA . LYS A 1 180 ? 1.398 10.550 4.732 1.00 95.06 180 LYS A CA 1
ATOM 1436 C C . LYS A 1 180 ? 2.127 9.841 3.590 1.00 95.06 180 LYS A C 1
ATOM 1438 O O . LYS A 1 180 ? 1.959 10.233 2.437 1.00 95.06 180 LYS A O 1
ATOM 1443 N N . GLU A 1 181 ? 2.918 8.809 3.881 1.00 94.81 181 GLU A N 1
ATOM 1444 C CA . GLU A 1 181 ? 3.607 8.040 2.838 1.00 94.81 181 GLU A CA 1
ATOM 1445 C C . GLU A 1 181 ? 2.636 7.197 1.998 1.00 94.81 181 GLU A C 1
ATOM 1447 O O . GLU A 1 181 ? 2.780 7.179 0.777 1.00 94.81 181 GLU A O 1
ATOM 1452 N N . ASN A 1 182 ? 1.606 6.591 2.602 1.00 92.00 182 ASN A N 1
ATOM 1453 C CA . ASN A 1 182 ? 0.538 5.902 1.868 1.00 92.00 182 ASN A CA 1
ATOM 1454 C C . ASN A 1 182 ? -0.141 6.847 0.867 1.00 92.00 182 ASN A C 1
ATOM 1456 O O . ASN A 1 182 ? -0.246 6.533 -0.320 1.00 92.00 182 ASN A O 1
ATOM 1460 N N . LEU A 1 183 ? -0.557 8.031 1.330 1.00 92.19 183 LEU A N 1
ATOM 1461 C CA . LEU A 1 183 ? -1.183 9.046 0.482 1.00 92.19 183 LEU A CA 1
ATOM 1462 C C . LEU A 1 183 ? -0.253 9.489 -0.648 1.00 92.19 183 LEU A C 1
ATOM 1464 O O . LEU A 1 183 ? -0.695 9.589 -1.791 1.00 92.19 183 LEU A O 1
ATOM 1468 N N . ARG A 1 184 ? 1.035 9.700 -0.356 1.00 93.56 184 ARG A N 1
ATOM 1469 C CA . ARG A 1 184 ? 2.037 10.051 -1.368 1.00 93.56 184 ARG A CA 1
ATOM 1470 C C . ARG A 1 184 ? 2.132 8.974 -2.452 1.00 93.56 184 ARG A C 1
ATOM 1472 O O . ARG A 1 184 ? 2.090 9.292 -3.636 1.00 93.56 184 ARG A O 1
ATOM 1479 N N . VAL A 1 185 ? 2.234 7.701 -2.068 1.00 91.62 185 VAL A N 1
ATOM 1480 C CA . VAL A 1 185 ? 2.341 6.587 -3.024 1.00 91.62 185 VAL A CA 1
ATOM 1481 C C . VAL A 1 185 ? 1.068 6.443 -3.866 1.00 91.62 185 VAL A C 1
ATOM 1483 O O . VAL A 1 185 ? 1.174 6.250 -5.077 1.00 91.62 185 VAL A O 1
ATOM 1486 N N . VAL A 1 186 ? -0.121 6.602 -3.270 1.00 88.75 186 VAL A N 1
ATOM 1487 C CA . VAL A 1 186 ? -1.400 6.605 -4.007 1.00 88.75 186 VAL A CA 1
ATOM 1488 C C . VAL A 1 186 ? -1.475 7.759 -5.000 1.00 88.75 186 VAL A C 1
ATOM 1490 O O . VAL A 1 186 ? -1.816 7.540 -6.157 1.00 88.75 186 VAL A O 1
ATOM 1493 N N . GLN A 1 187 ? -1.135 8.977 -4.578 1.00 90.75 187 GLN A N 1
ATOM 1494 C CA . GLN A 1 187 ? -1.158 10.152 -5.451 1.00 90.75 187 GLN A CA 1
ATOM 1495 C C . GLN A 1 187 ? -0.217 9.986 -6.643 1.00 90.75 187 GLN A C 1
ATOM 1497 O O . GLN A 1 187 ? -0.591 10.291 -7.770 1.00 90.75 187 GLN A O 1
ATOM 1502 N N . GLU A 1 188 ? 0.984 9.463 -6.408 1.00 91.19 188 GLU A N 1
ATOM 1503 C CA . GLU A 1 188 ? 1.955 9.218 -7.470 1.00 91.19 188 GLU A CA 1
ATOM 1504 C C . GLU A 1 188 ? 1.536 8.082 -8.412 1.00 91.19 188 GLU A C 1
ATOM 1506 O O . GLU A 1 188 ? 1.804 8.167 -9.609 1.00 91.19 188 GLU A O 1
ATOM 1511 N N . ALA A 1 189 ? 0.868 7.041 -7.903 1.00 88.69 189 ALA A N 1
ATOM 1512 C CA . ALA A 1 189 ? 0.280 5.999 -8.743 1.00 88.69 189 ALA A CA 1
ATOM 1513 C C . ALA A 1 189 ? -0.849 6.567 -9.611 1.00 88.69 189 ALA A C 1
ATOM 1515 O O . ALA A 1 189 ? -0.868 6.337 -10.818 1.00 88.69 189 ALA A O 1
ATOM 1516 N N . ASN A 1 190 ? -1.752 7.351 -9.018 1.00 85.88 190 ASN A N 1
ATOM 1517 C CA . ASN A 1 190 ? -2.873 7.948 -9.741 1.00 85.88 190 ASN A CA 1
ATOM 1518 C C . ASN A 1 190 ? -2.402 8.967 -10.785 1.00 85.88 190 ASN A C 1
ATOM 1520 O O . ASN A 1 190 ? -2.916 9.000 -11.894 1.00 85.88 190 ASN A O 1
ATOM 1524 N N . ALA A 1 191 ? -1.353 9.739 -10.489 1.00 87.31 191 ALA A N 1
ATOM 1525 C CA . ALA A 1 191 ? -0.721 10.619 -11.473 1.00 87.31 191 ALA A CA 1
ATOM 1526 C C . ALA A 1 191 ? -0.103 9.854 -12.659 1.00 87.31 191 ALA A C 1
ATOM 1528 O O . ALA A 1 191 ? 0.038 10.414 -13.741 1.00 87.31 191 ALA A O 1
ATOM 1529 N N . ALA A 1 192 ? 0.255 8.584 -12.463 1.00 85.75 192 ALA A N 1
ATOM 1530 C CA . ALA A 1 192 ? 0.737 7.688 -13.509 1.00 85.75 192 ALA A CA 1
ATOM 1531 C C . ALA A 1 192 ? -0.395 6.876 -14.178 1.00 85.75 192 ALA A C 1
ATOM 1533 O O . ALA A 1 192 ? -0.115 5.935 -14.916 1.00 85.75 192 ALA A O 1
ATOM 1534 N N . GLY A 1 193 ? -1.662 7.240 -13.939 1.00 82.69 193 GLY A N 1
ATOM 1535 C CA . GLY A 1 193 ? -2.846 6.640 -14.562 1.00 82.69 193 GLY A CA 1
ATOM 1536 C C . GLY A 1 193 ? -3.436 5.449 -13.806 1.00 82.69 193 GLY A C 1
ATOM 1537 O O . GLY A 1 193 ? -4.244 4.707 -14.365 1.00 82.69 193 GLY A O 1
ATOM 1538 N N . ALA A 1 194 ? -3.047 5.239 -12.545 1.00 80.88 194 ALA A N 1
ATOM 1539 C CA . ALA A 1 194 ? -3.759 4.312 -11.672 1.00 80.88 194 ALA A CA 1
ATOM 1540 C C . ALA A 1 194 ? -5.108 4.903 -11.215 1.00 80.88 194 ALA A C 1
ATOM 1542 O O . ALA A 1 194 ? -5.241 6.101 -10.994 1.00 80.88 194 ALA A O 1
ATOM 1543 N N . ALA A 1 195 ? -6.111 4.054 -10.994 1.00 79.25 195 ALA A N 1
ATOM 1544 C CA . ALA A 1 195 ? -7.407 4.465 -10.450 1.00 79.25 195 ALA A CA 1
ATOM 1545 C C . ALA A 1 195 ? -7.581 3.976 -9.004 1.00 79.25 195 ALA A C 1
ATOM 1547 O O . ALA A 1 195 ? -8.494 3.214 -8.691 1.00 79.25 195 ALA A O 1
ATOM 1548 N N . ILE A 1 196 ? -6.677 4.378 -8.104 1.00 79.69 196 ILE A N 1
ATOM 1549 C CA . ILE A 1 196 ? -6.686 3.928 -6.706 1.00 79.69 196 ILE A CA 1
ATOM 1550 C C . ILE A 1 196 ? -7.474 4.911 -5.840 1.00 79.69 196 ILE A C 1
ATOM 1552 O O . ILE A 1 196 ? -7.043 6.042 -5.601 1.00 79.69 196 ILE A O 1
ATOM 1556 N N . LEU A 1 197 ? -8.596 4.441 -5.295 1.00 77.88 197 LEU A N 1
ATOM 1557 C CA . LEU A 1 197 ? -9.295 5.115 -4.205 1.00 77.88 197 LEU A CA 1
ATOM 1558 C C . LEU A 1 197 ? -8.607 4.813 -2.872 1.00 77.88 197 LEU A C 1
ATOM 1560 O O . LEU A 1 197 ? -8.339 3.658 -2.536 1.00 77.88 197 LEU A O 1
ATOM 1564 N N . TYR A 1 198 ? -8.323 5.865 -2.109 1.00 82.12 198 TYR A N 1
ATOM 1565 C CA . TYR A 1 198 ? -7.693 5.730 -0.804 1.00 82.12 198 TYR A CA 1
ATOM 1566 C C . TYR A 1 198 ? -8.714 5.358 0.278 1.00 82.12 198 TYR A C 1
ATOM 1568 O O . TYR A 1 198 ? -9.732 6.032 0.429 1.00 82.12 198 TYR A O 1
ATOM 1576 N N . ASP A 1 199 ? -8.406 4.326 1.064 1.00 80.25 199 ASP A N 1
ATOM 1577 C CA . ASP A 1 199 ? -9.183 3.912 2.233 1.00 80.25 199 ASP A CA 1
ATOM 1578 C C . ASP A 1 199 ? -8.342 4.107 3.499 1.00 80.25 199 ASP A C 1
ATOM 1580 O O . ASP A 1 199 ? -7.387 3.371 3.748 1.00 80.25 199 ASP A O 1
ATOM 1584 N N . SER A 1 200 ? -8.712 5.090 4.319 1.00 78.69 200 SER A N 1
ATOM 1585 C CA . SER A 1 200 ? -8.012 5.397 5.571 1.00 78.69 200 SER A CA 1
ATOM 1586 C C . SER A 1 200 ? -8.196 4.331 6.654 1.00 78.69 200 SER A C 1
ATOM 1588 O O . SER A 1 200 ? -7.454 4.327 7.634 1.00 78.69 200 SER A O 1
ATOM 1590 N N . THR A 1 201 ? -9.158 3.416 6.494 1.00 77.38 201 THR A N 1
ATOM 1591 C CA . THR A 1 201 ? -9.355 2.266 7.392 1.00 77.38 201 THR A CA 1
ATOM 1592 C C . THR A 1 201 ? -8.524 1.052 6.981 1.00 77.38 201 THR A C 1
ATOM 1594 O O . THR A 1 201 ? -8.373 0.108 7.758 1.00 77.38 201 THR A O 1
ATOM 1597 N N . HIS A 1 202 ? -7.909 1.085 5.796 1.00 78.81 202 HIS A N 1
ATOM 1598 C CA . HIS A 1 202 ? -6.971 0.060 5.373 1.00 78.81 202 HIS A CA 1
ATOM 1599 C C . HIS A 1 202 ? -5.629 0.245 6.095 1.00 78.81 202 HIS A C 1
ATOM 1601 O O . HIS A 1 202 ? -4.857 1.165 5.810 1.00 78.81 202 HIS A O 1
ATOM 1607 N N . VAL A 1 203 ? -5.348 -0.633 7.062 1.00 76.94 203 VAL A N 1
ATOM 1608 C CA . VAL A 1 203 ? -4.123 -0.559 7.872 1.00 76.94 203 VAL A CA 1
ATOM 1609 C C . VAL A 1 203 ? -2.917 -1.156 7.155 1.00 76.94 203 VAL A C 1
ATOM 1611 O O . VAL A 1 203 ? -1.882 -0.493 7.083 1.00 76.94 203 VAL A O 1
ATOM 1614 N N . THR A 1 204 ? -3.053 -2.371 6.622 1.00 74.06 204 THR A N 1
ATOM 1615 C CA . THR A 1 204 ? -2.046 -3.055 5.800 1.00 74.06 204 THR A CA 1
ATOM 1616 C C . THR A 1 204 ? -2.692 -4.183 4.981 1.00 74.06 204 THR A C 1
ATOM 1618 O O . THR A 1 204 ? -3.831 -4.580 5.255 1.00 74.06 204 THR A O 1
ATOM 1621 N N . THR A 1 205 ? -1.958 -4.709 3.997 1.00 69.94 205 THR A N 1
ATOM 1622 C CA . THR A 1 205 ? -2.264 -5.967 3.308 1.00 69.94 205 THR A CA 1
ATOM 1623 C C . THR A 1 205 ? -2.463 -7.079 4.339 1.00 69.94 205 THR A C 1
ATOM 1625 O O . THR A 1 205 ? -1.627 -7.286 5.216 1.00 69.94 205 THR A O 1
ATOM 1628 N N . GLN A 1 206 ? -3.591 -7.783 4.263 1.00 69.88 206 GLN A N 1
ATOM 1629 C CA . GLN A 1 206 ? -3.903 -8.856 5.204 1.00 69.88 206 GLN A CA 1
ATOM 1630 C C . GLN A 1 206 ? -3.113 -10.118 4.835 1.00 69.88 206 GLN A C 1
ATOM 1632 O O . GLN A 1 206 ? -3.259 -10.633 3.730 1.00 69.88 206 GLN A O 1
ATOM 1637 N N . PHE A 1 207 ? -2.296 -10.622 5.761 1.00 74.38 207 PHE A N 1
ATOM 1638 C CA . PHE A 1 207 ? -1.770 -11.988 5.709 1.00 74.38 207 PHE A CA 1
ATOM 1639 C C . PHE A 1 207 ? -2.731 -12.955 6.391 1.00 74.38 207 PHE A C 1
ATOM 1641 O O . PHE A 1 207 ? -3.456 -12.588 7.323 1.00 74.38 207 PHE A O 1
ATOM 1648 N N . HIS A 1 208 ? -2.695 -14.202 5.933 1.00 83.19 208 HIS A N 1
ATOM 1649 C CA . HIS A 1 208 ? -3.527 -15.280 6.427 1.00 83.19 208 HIS A CA 1
ATOM 1650 C C . HIS A 1 208 ? -2.674 -16.521 6.724 1.00 83.19 208 HIS A C 1
ATOM 1652 O O . HIS A 1 208 ? -2.038 -17.082 5.836 1.00 83.19 208 HIS A O 1
ATOM 1658 N N . ASP A 1 209 ? -2.680 -16.978 7.976 1.00 87.12 209 ASP A N 1
ATOM 1659 C CA . ASP A 1 209 ? -2.141 -18.272 8.389 1.00 87.12 209 ASP A CA 1
ATOM 1660 C C . ASP A 1 209 ? -3.105 -19.364 7.911 1.00 87.12 209 ASP A C 1
ATOM 1662 O O . ASP A 1 209 ? -4.037 -19.778 8.611 1.00 87.12 209 ASP A O 1
ATOM 1666 N N . ILE A 1 210 ? -2.909 -19.778 6.658 1.00 87.12 210 ILE A N 1
ATOM 1667 C CA . ILE A 1 210 ? -3.754 -20.768 5.992 1.00 87.12 210 ILE A CA 1
ATOM 1668 C C . ILE A 1 210 ? -3.802 -22.093 6.774 1.00 87.12 210 ILE A C 1
ATOM 1670 O O . ILE A 1 210 ? -4.906 -22.620 6.935 1.00 87.12 210 ILE A O 1
ATOM 1674 N N . PRO A 1 211 ? -2.687 -22.646 7.301 1.00 89.25 211 PRO A N 1
ATOM 1675 C CA . PRO A 1 211 ? -2.744 -23.822 8.168 1.00 89.25 211 PRO A CA 1
ATOM 1676 C C . PRO A 1 211 ? -3.684 -23.660 9.368 1.00 89.25 211 PRO A C 1
ATOM 1678 O O . PRO A 1 211 ? -4.513 -24.540 9.603 1.00 89.25 211 PRO A O 1
ATOM 1681 N N . GLN A 1 212 ? -3.614 -22.542 10.100 1.00 90.50 212 GLN A N 1
ATOM 1682 C CA . GLN A 1 212 ? -4.520 -22.282 11.229 1.00 90.50 212 GLN A CA 1
ATOM 1683 C C . GLN A 1 212 ? -5.975 -22.115 10.780 1.00 90.50 212 GLN A C 1
ATOM 1685 O O . GLN A 1 212 ? -6.885 -22.611 11.446 1.00 90.50 212 GLN A O 1
ATOM 1690 N N . MET A 1 213 ? -6.211 -21.459 9.641 1.00 91.38 213 MET A N 1
ATOM 1691 C CA . MET A 1 213 ? -7.550 -21.336 9.058 1.00 91.38 213 MET A CA 1
ATOM 1692 C C . MET A 1 213 ? -8.138 -22.701 8.682 1.00 91.38 213 MET A C 1
ATOM 1694 O O . MET A 1 213 ? -9.273 -22.998 9.050 1.00 91.38 213 MET A O 1
ATOM 1698 N N . LYS A 1 214 ? -7.366 -23.554 7.994 1.00 89.12 214 LYS A N 1
ATOM 1699 C CA . LYS A 1 214 ? -7.787 -24.917 7.629 1.00 89.12 214 LYS A CA 1
ATOM 1700 C C . LYS A 1 214 ? -8.026 -25.781 8.871 1.00 89.12 214 LYS A C 1
ATOM 1702 O O . LYS A 1 214 ? -8.989 -26.540 8.886 1.00 89.12 214 LYS A O 1
ATOM 1707 N N . LEU A 1 215 ? -7.200 -25.638 9.912 1.00 92.94 215 LEU A N 1
ATOM 1708 C CA . LEU A 1 215 ? -7.355 -26.363 11.178 1.00 92.94 215 LEU A CA 1
ATOM 1709 C C . LEU A 1 215 ? -8.636 -25.974 11.931 1.00 92.94 215 LEU A C 1
ATOM 1711 O O . LEU A 1 215 ? -9.289 -26.846 12.493 1.00 92.94 215 LEU A O 1
ATOM 1715 N N . MET A 1 216 ? -8.991 -24.685 11.944 1.00 94.38 216 MET A N 1
ATOM 1716 C CA . MET A 1 216 ? -10.249 -24.203 12.527 1.00 94.38 216 MET A CA 1
ATOM 1717 C C . MET A 1 216 ? -11.471 -24.665 11.721 1.00 94.38 216 MET A C 1
ATOM 1719 O O . MET A 1 216 ? -12.535 -24.902 12.278 1.00 94.38 216 MET A O 1
ATOM 1723 N N . GLY A 1 217 ? -11.311 -24.833 10.410 1.00 94.50 217 GLY A N 1
ATOM 1724 C CA . GLY A 1 217 ? -12.388 -25.234 9.515 1.00 94.50 217 GLY A CA 1
ATOM 1725 C C . GLY A 1 217 ? -13.208 -24.046 9.008 1.00 94.50 217 GLY A C 1
ATOM 1726 O O . GLY A 1 217 ? -13.307 -22.996 9.644 1.00 94.50 217 GLY A O 1
ATOM 1727 N N . GLU A 1 218 ? -13.787 -24.221 7.818 1.00 94.12 218 GLU A N 1
ATOM 1728 C CA . GLU A 1 218 ? -14.466 -23.159 7.064 1.00 94.12 218 GLU A CA 1
ATOM 1729 C C . GLU A 1 218 ? -15.609 -22.512 7.859 1.00 94.12 218 GLU A C 1
ATOM 1731 O O . GLU A 1 218 ? -15.642 -21.291 7.997 1.00 94.12 218 GLU A O 1
ATOM 1736 N N . ASP A 1 219 ? -16.538 -23.306 8.400 1.00 96.19 219 ASP A N 1
ATOM 1737 C CA . ASP A 1 219 ? -17.722 -22.762 9.074 1.00 96.19 219 ASP A CA 1
ATOM 1738 C C . ASP A 1 219 ? -17.372 -21.996 10.354 1.00 96.19 219 ASP A C 1
ATOM 1740 O O . ASP A 1 219 ? -17.916 -20.910 10.573 1.00 96.19 219 ASP A O 1
ATOM 1744 N N . GLU A 1 220 ? -16.428 -22.508 11.150 1.00 96.38 220 GLU A N 1
ATOM 1745 C CA . GLU A 1 220 ? -15.951 -21.818 12.349 1.00 96.38 220 GLU A CA 1
ATOM 1746 C C . GLU A 1 220 ? -15.226 -20.519 11.983 1.00 96.38 220 GLU A C 1
ATOM 1748 O O . GLU A 1 220 ? -15.459 -19.484 12.612 1.00 96.38 220 GLU A O 1
ATOM 1753 N N . TRP A 1 221 ? -14.374 -20.539 10.950 1.00 95.38 221 TRP A N 1
ATOM 1754 C CA . TRP A 1 221 ? -13.712 -19.329 10.464 1.00 95.38 221 TRP A CA 1
ATOM 1755 C C . TRP A 1 221 ? -14.728 -18.289 9.982 1.00 95.38 221 TRP A C 1
ATOM 1757 O O . TRP A 1 221 ? -14.571 -17.107 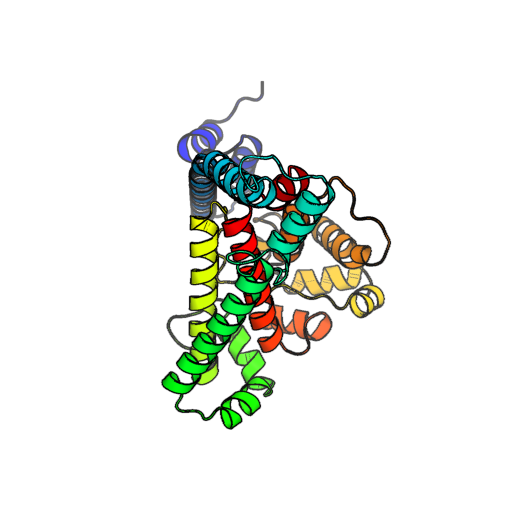10.293 1.00 95.38 221 TRP A O 1
ATOM 1767 N N . ILE A 1 222 ? -15.784 -18.706 9.271 1.00 93.12 222 ILE A N 1
ATOM 1768 C CA . ILE A 1 222 ? -16.860 -17.810 8.826 1.00 93.12 222 ILE A CA 1
ATOM 1769 C C . ILE A 1 222 ? -17.552 -17.186 10.038 1.00 93.12 222 ILE A C 1
ATOM 1771 O O . ILE A 1 222 ? -17.716 -15.970 10.058 1.00 93.12 222 ILE A O 1
ATOM 1775 N N . ASP A 1 223 ? -17.939 -17.976 11.043 1.00 95.69 223 ASP A N 1
ATOM 1776 C CA . ASP A 1 223 ? -18.612 -17.467 12.247 1.00 95.69 223 ASP A CA 1
ATOM 1777 C C . ASP A 1 223 ? -17.739 -16.475 13.017 1.00 95.69 223 ASP A C 1
ATOM 1779 O O . ASP A 1 223 ? -18.181 -15.375 13.363 1.00 95.69 223 ASP A O 1
ATOM 1783 N N . PHE A 1 224 ? -16.475 -16.840 13.231 1.00 96.31 224 PHE A N 1
ATOM 1784 C CA . PHE A 1 224 ? -15.501 -15.988 13.896 1.00 96.31 224 PHE A CA 1
ATOM 1785 C C . PHE A 1 224 ? -15.298 -14.681 13.133 1.00 96.31 224 PHE A C 1
ATOM 1787 O O . PHE A 1 224 ? -15.442 -13.604 13.707 1.00 96.31 224 PHE A O 1
ATOM 1794 N N . THR A 1 225 ? -15.027 -14.757 11.832 1.00 93.94 225 THR A N 1
ATOM 1795 C CA . THR A 1 225 ? -14.771 -13.579 11.000 1.00 93.94 225 THR A CA 1
ATOM 1796 C C . THR A 1 225 ? -16.013 -12.697 10.919 1.00 93.94 225 THR A C 1
ATOM 1798 O O . THR A 1 225 ? -15.915 -11.501 11.164 1.00 93.94 225 THR A O 1
ATOM 1801 N N . MET A 1 226 ? -17.201 -13.269 10.699 1.00 92.00 226 MET A N 1
ATOM 1802 C CA . MET A 1 226 ? -18.476 -12.541 10.649 1.00 92.00 226 MET A CA 1
ATOM 1803 C C . MET A 1 226 ? -18.739 -11.696 11.904 1.00 92.00 226 MET A C 1
ATOM 1805 O O . MET A 1 226 ? -19.361 -10.637 11.816 1.00 92.00 226 MET A O 1
ATOM 1809 N N . SER A 1 227 ? -18.271 -12.148 13.071 1.00 95.44 227 SER A N 1
ATOM 1810 C CA . SER A 1 227 ? -18.421 -11.416 14.334 1.00 95.44 227 SER A CA 1
ATOM 1811 C C . SER A 1 227 ? -17.524 -10.176 14.458 1.00 95.44 227 SER A C 1
ATOM 1813 O O . SER A 1 227 ? -17.781 -9.331 15.311 1.00 95.44 227 SER A O 1
ATOM 1815 N N . LEU A 1 228 ? -16.495 -10.060 13.613 1.00 95.19 228 LEU A N 1
ATOM 1816 C CA . LEU A 1 228 ? -15.479 -9.003 13.657 1.00 95.19 228 LEU A CA 1
ATOM 1817 C C . LEU A 1 228 ? -15.656 -7.947 12.553 1.00 95.19 228 LEU A C 1
ATOM 1819 O O . LEU A 1 228 ? -14.959 -6.932 12.551 1.00 95.19 228 LEU A O 1
ATOM 1823 N N . LEU A 1 229 ? -16.544 -8.189 11.589 1.00 90.88 229 LEU A N 1
ATOM 1824 C CA . LEU A 1 229 ? -16.688 -7.346 10.404 1.00 90.88 229 LEU A CA 1
ATOM 1825 C C . LEU A 1 229 ? -17.663 -6.187 10.613 1.00 90.88 229 LEU A C 1
ATOM 1827 O O . LEU A 1 229 ? -18.758 -6.378 11.143 1.00 90.88 229 LEU A O 1
ATOM 1831 N N . ASP A 1 230 ? -17.306 -5.040 10.035 1.00 88.19 230 ASP A N 1
ATOM 1832 C CA . ASP A 1 230 ? -18.238 -3.987 9.645 1.00 88.19 230 ASP A CA 1
ATOM 1833 C C . ASP A 1 230 ? -19.123 -4.557 8.535 1.00 88.19 230 ASP A C 1
ATOM 1835 O O . ASP A 1 230 ? -18.723 -4.676 7.369 1.00 88.19 230 ASP A O 1
ATOM 1839 N N . LYS A 1 231 ? -20.322 -4.995 8.922 1.00 82.19 231 LYS A N 1
ATOM 1840 C CA . LYS A 1 231 ? -21.267 -5.672 8.025 1.00 82.19 231 LYS A CA 1
ATOM 1841 C C . LYS A 1 231 ? -21.735 -4.746 6.909 1.00 82.19 231 LYS A C 1
ATOM 1843 O O . LYS A 1 231 ? -21.871 -5.181 5.766 1.00 82.19 231 LYS A O 1
ATOM 1848 N N . ASP A 1 232 ? -21.951 -3.474 7.230 1.00 74.88 232 ASP A N 1
ATOM 1849 C CA . ASP A 1 232 ? -22.415 -2.489 6.261 1.00 74.88 232 ASP A CA 1
ATOM 1850 C C . ASP A 1 232 ? -21.342 -2.255 5.186 1.00 74.88 232 ASP A C 1
ATOM 1852 O O . ASP A 1 232 ? -21.674 -2.242 4.000 1.00 74.88 232 ASP A O 1
ATOM 1856 N N . LYS A 1 233 ? -20.060 -2.140 5.554 1.00 75.62 233 LYS A N 1
ATOM 1857 C CA . LYS A 1 233 ? -18.974 -1.975 4.571 1.00 75.62 233 LYS A CA 1
ATOM 1858 C C . LYS A 1 233 ? -18.643 -3.266 3.832 1.00 75.62 233 LYS A C 1
ATOM 1860 O O . LYS A 1 233 ? -18.637 -3.269 2.605 1.00 75.62 233 LYS A O 1
ATOM 1865 N N . THR A 1 234 ? -18.446 -4.369 4.554 1.00 75.69 234 THR A N 1
ATOM 1866 C CA . THR A 1 234 ? -18.052 -5.667 3.971 1.00 75.69 234 THR A CA 1
ATOM 1867 C C . THR A 1 234 ? -19.082 -6.189 2.981 1.00 75.69 234 THR A C 1
ATOM 1869 O O . THR A 1 234 ? -18.739 -6.666 1.900 1.00 75.69 234 THR A O 1
ATOM 1872 N N . PHE A 1 235 ? -20.366 -6.074 3.317 1.00 70.81 235 PHE A N 1
ATOM 1873 C CA . PHE A 1 235 ? -21.439 -6.552 2.454 1.00 70.81 235 PHE A CA 1
ATOM 1874 C C . PHE A 1 235 ? -22.067 -5.430 1.634 1.00 70.81 235 PHE A C 1
ATOM 1876 O O . PHE A 1 235 ? -23.124 -5.649 1.059 1.00 70.81 235 PHE A O 1
ATOM 1883 N N . GLY A 1 236 ? -21.487 -4.226 1.568 1.00 64.56 236 GLY A N 1
ATOM 1884 C CA . GLY A 1 236 ? -22.070 -3.098 0.827 1.00 64.56 236 GLY A CA 1
ATOM 1885 C C . GLY A 1 236 ? -23.513 -2.774 1.245 1.00 64.56 236 GLY A C 1
ATOM 1886 O O . GLY A 1 236 ? -24.330 -2.352 0.423 1.00 64.56 236 GLY A O 1
ATOM 1887 N N . GLY A 1 237 ? -23.842 -3.038 2.510 1.00 51.62 237 GLY A N 1
ATOM 1888 C CA . GLY A 1 237 ? -25.162 -2.920 3.107 1.00 51.62 237 GLY A CA 1
ATOM 1889 C C . GLY A 1 237 ? -26.127 -4.065 2.817 1.00 51.62 237 GLY A C 1
ATOM 1890 O O . GLY A 1 237 ? -27.307 -3.902 3.109 1.00 51.62 237 GLY A O 1
ATOM 1891 N N . PHE A 1 238 ? -25.713 -5.192 2.237 1.00 53.69 238 PHE A N 1
ATOM 1892 C CA . PHE A 1 238 ? -26.564 -6.390 2.196 1.00 53.69 238 PHE A CA 1
ATOM 1893 C C . PHE A 1 238 ? -26.633 -7.054 3.562 1.00 53.69 238 PHE A C 1
ATOM 1895 O O . PHE A 1 238 ? -25.761 -6.865 4.408 1.00 53.69 238 PHE A O 1
ATOM 1902 N N . GLU A 1 239 ? -27.682 -7.856 3.755 1.00 63.53 239 GLU A N 1
ATOM 1903 C CA . GLU A 1 239 ? -27.699 -8.788 4.876 1.00 63.53 239 GLU A CA 1
ATOM 1904 C C . GLU A 1 239 ? -26.418 -9.630 4.842 1.00 63.53 239 GLU A C 1
ATOM 1906 O O . GLU A 1 239 ? -26.039 -10.099 3.756 1.00 63.53 239 GLU A O 1
ATOM 1911 N N . PRO A 1 240 ? -25.748 -9.816 5.993 1.00 74.06 240 PRO A N 1
ATOM 1912 C CA . PRO A 1 240 ? -24.519 -10.582 6.055 1.00 74.06 240 PRO A CA 1
ATOM 1913 C C . PRO A 1 240 ? -24.690 -11.951 5.404 1.00 74.06 240 PRO A C 1
ATOM 1915 O O . PRO A 1 240 ? -25.558 -12.739 5.781 1.00 74.06 240 PRO A O 1
ATOM 1918 N N . ASN A 1 241 ? -23.858 -12.236 4.405 1.00 74.62 241 ASN A N 1
ATOM 1919 C CA . ASN A 1 241 ? -23.995 -13.435 3.594 1.00 74.62 241 ASN A CA 1
ATOM 1920 C C . ASN A 1 241 ? -22.794 -14.356 3.800 1.00 74.62 241 ASN A C 1
ATOM 1922 O O . ASN A 1 241 ? -21.689 -14.072 3.333 1.00 74.62 241 ASN A O 1
ATOM 1926 N N . ARG A 1 242 ? -23.032 -15.499 4.454 1.00 86.38 242 ARG A N 1
ATOM 1927 C CA . ARG A 1 242 ? -22.013 -16.538 4.673 1.00 86.38 242 ARG A CA 1
ATOM 1928 C C . ARG A 1 242 ? -21.370 -17.018 3.376 1.00 86.38 242 ARG A C 1
ATOM 1930 O O . ARG A 1 242 ? -20.196 -17.353 3.385 1.00 86.38 242 ARG A O 1
ATOM 1937 N N . GLU A 1 243 ? -22.105 -17.034 2.267 1.00 76.31 243 GLU A N 1
ATOM 1938 C CA . GLU A 1 243 ? -21.579 -17.510 0.986 1.00 76.31 243 GLU A CA 1
ATOM 1939 C C . GLU A 1 243 ? -20.474 -16.600 0.438 1.00 76.31 243 GLU A C 1
ATOM 1941 O O . GLU A 1 243 ? -19.543 -17.076 -0.205 1.00 76.31 243 GLU A O 1
ATOM 1946 N N . ILE A 1 244 ? -20.525 -15.297 0.735 1.00 77.12 244 ILE A N 1
ATOM 1947 C CA . ILE A 1 244 ? -19.438 -14.376 0.384 1.00 77.12 244 ILE A CA 1
ATOM 1948 C C . ILE A 1 244 ? -18.184 -14.742 1.180 1.00 77.12 244 ILE A C 1
ATOM 1950 O O . ILE A 1 244 ? -17.123 -14.925 0.590 1.00 77.12 244 ILE A O 1
ATOM 1954 N N . LEU A 1 245 ? -18.313 -14.935 2.495 1.00 83.12 245 LEU A N 1
ATOM 1955 C CA . LEU A 1 245 ? -17.181 -15.328 3.337 1.00 83.12 245 LEU A CA 1
ATOM 1956 C C . LEU A 1 245 ? -16.654 -16.723 2.987 1.00 83.12 245 LEU A C 1
ATOM 1958 O O . LEU A 1 245 ? -15.448 -16.927 2.999 1.00 83.12 245 LEU A O 1
ATOM 1962 N N . ARG A 1 246 ? -17.516 -17.657 2.577 1.00 84.06 246 ARG A N 1
ATOM 1963 C CA . ARG A 1 246 ? -17.105 -18.963 2.046 1.00 84.06 246 ARG A CA 1
ATOM 1964 C C . ARG A 1 246 ? -16.233 -18.824 0.802 1.00 84.06 246 ARG A C 1
ATOM 1966 O O . ARG A 1 246 ? -15.207 -19.486 0.696 1.00 84.06 246 ARG A O 1
ATOM 1973 N N . ARG A 1 247 ? -16.613 -17.958 -0.141 1.00 79.44 247 ARG A N 1
ATOM 1974 C CA . ARG A 1 247 ? -15.796 -17.686 -1.336 1.00 79.44 247 ARG A CA 1
ATOM 1975 C C . ARG A 1 247 ? -14.459 -17.057 -0.968 1.00 79.44 247 ARG A C 1
ATOM 1977 O O . ARG A 1 247 ? -13.447 -17.470 -1.518 1.00 79.44 247 ARG A O 1
ATOM 1984 N N . VAL A 1 248 ? -14.452 -16.120 -0.019 1.00 81.31 248 VAL A N 1
ATOM 1985 C CA . VAL A 1 248 ? -13.219 -15.508 0.502 1.00 81.31 248 VAL A CA 1
ATOM 1986 C C . VAL A 1 248 ? -12.325 -16.564 1.157 1.00 81.31 248 VAL A C 1
ATOM 1988 O O . VAL A 1 248 ? -11.161 -16.669 0.790 1.00 81.31 248 VAL A O 1
ATOM 1991 N N . PHE A 1 249 ? -12.867 -17.408 2.042 1.00 85.75 249 PHE A N 1
ATOM 1992 C CA . PHE A 1 249 ? -12.133 -18.510 2.670 1.00 85.75 249 PHE A CA 1
ATOM 1993 C C . PHE A 1 249 ? -11.520 -19.436 1.623 1.00 85.75 249 PHE A C 1
ATOM 1995 O O . PHE A 1 249 ? -10.325 -19.717 1.667 1.00 85.75 249 PHE A O 1
ATOM 2002 N N . LYS A 1 250 ? -12.319 -19.885 0.650 1.00 84.19 250 LYS A N 1
ATOM 2003 C CA . LYS A 1 250 ? -11.837 -20.740 -0.437 1.00 84.19 250 LYS A CA 1
ATOM 2004 C C . LYS A 1 250 ? -10.748 -20.050 -1.241 1.00 84.19 250 LYS A C 1
ATOM 2006 O O . LYS A 1 250 ? -9.732 -20.672 -1.487 1.00 84.19 250 LYS A O 1
ATOM 2011 N N . LYS A 1 251 ? -10.908 -18.773 -1.594 1.00 78.06 251 LYS A N 1
ATOM 2012 C CA . LYS A 1 251 ? -9.887 -18.023 -2.336 1.00 78.06 251 LYS A CA 1
ATOM 2013 C C . LYS A 1 251 ? -8.566 -17.941 -1.564 1.00 78.06 251 LYS A C 1
ATOM 2015 O O . LYS A 1 251 ? -7.536 -18.301 -2.115 1.00 78.06 251 LYS A O 1
ATOM 2020 N N . ILE A 1 252 ? -8.614 -17.582 -0.280 1.00 79.44 252 ILE A N 1
ATOM 2021 C CA . ILE A 1 252 ? -7.429 -17.516 0.594 1.00 79.44 252 ILE A CA 1
ATOM 2022 C C . ILE A 1 252 ? -6.769 -18.894 0.744 1.00 79.44 252 ILE A C 1
ATOM 2024 O O . ILE A 1 252 ? -5.554 -19.025 0.708 1.00 79.44 252 ILE A O 1
ATOM 2028 N N . THR A 1 253 ? -7.561 -19.949 0.934 1.00 81.62 253 THR A N 1
ATOM 2029 C CA . THR A 1 253 ? -7.030 -21.288 1.234 1.00 81.62 253 THR A CA 1
ATOM 2030 C C . THR A 1 253 ? -6.642 -22.101 -0.005 1.00 81.62 253 THR A C 1
ATOM 2032 O O . THR A 1 253 ? -5.889 -23.073 0.134 1.00 81.62 253 THR A O 1
ATOM 2035 N N . LYS A 1 254 ? -7.126 -21.705 -1.193 1.00 72.81 254 LYS A N 1
ATOM 2036 C CA . LYS A 1 254 ? -6.833 -22.319 -2.499 1.00 72.81 254 LYS A CA 1
ATOM 2037 C C . LYS A 1 254 ? -5.515 -21.831 -3.111 1.00 72.81 254 LYS A C 1
ATOM 2039 O O . LYS A 1 254 ? -4.969 -22.549 -3.936 1.00 72.81 254 LYS A O 1
ATOM 2044 N N . GLU A 1 255 ? -4.926 -20.724 -2.639 1.00 55.31 255 GLU A N 1
ATOM 2045 C CA . GLU A 1 255 ? -3.556 -20.303 -3.021 1.00 55.31 255 GLU A CA 1
ATOM 2046 C C . GLU A 1 255 ? -2.478 -21.393 -2.781 1.00 55.31 255 GLU A C 1
ATOM 2048 O O . GLU A 1 255 ? -1.367 -21.284 -3.288 1.00 55.31 255 GLU A O 1
ATOM 2053 N N . LEU A 1 256 ? -2.800 -22.479 -2.061 1.00 43.81 256 LEU A N 1
ATOM 2054 C CA . LEU A 1 256 ? -1.932 -23.639 -1.820 1.00 43.81 256 LEU A CA 1
ATOM 2055 C C . LEU A 1 256 ? -2.206 -24.882 -2.704 1.00 43.81 256 LEU A C 1
ATOM 2057 O O . LEU A 1 256 ? -1.487 -25.865 -2.544 1.00 43.81 256 LEU A O 1
ATOM 2061 N N . GLU A 1 257 ? -3.217 -24.896 -3.587 1.00 41.75 257 GLU A N 1
ATOM 2062 C CA . GLU A 1 257 ? -3.734 -26.135 -4.228 1.00 41.75 257 GLU A CA 1
ATOM 2063 C C . GLU A 1 257 ? -3.766 -26.156 -5.784 1.00 41.75 257 GLU A C 1
ATOM 2065 O O . GLU A 1 257 ? -4.510 -26.947 -6.340 1.00 41.75 257 GLU A O 1
ATOM 2070 N N . GLU A 1 258 ? -2.909 -25.397 -6.484 1.00 40.25 258 GLU A N 1
ATOM 2071 C CA . GLU A 1 258 ? -2.716 -25.358 -7.968 1.00 40.25 258 GLU A CA 1
ATOM 2072 C C . GLU A 1 258 ? -3.506 -24.309 -8.786 1.00 40.25 258 GLU A C 1
ATOM 2074 O O . GLU A 1 258 ? -4.602 -23.883 -8.421 1.00 40.25 258 GLU A O 1
ATOM 2079 N N . GLU A 1 259 ? -2.845 -23.924 -9.897 1.00 40.34 259 GLU A N 1
ATOM 2080 C CA . GLU A 1 259 ? -3.179 -23.023 -11.018 1.00 40.34 259 GLU A CA 1
ATOM 2081 C C . GLU A 1 259 ? -4.100 -21.833 -10.709 1.00 40.34 259 GLU A C 1
ATOM 2083 O O . GLU A 1 259 ? -5.323 -21.945 -10.600 1.00 40.34 259 GLU A O 1
ATOM 2088 N N . VAL A 1 260 ? -3.473 -20.650 -10.664 1.00 39.66 260 VAL A N 1
ATOM 2089 C CA . VAL A 1 260 ? -4.140 -19.367 -10.903 1.00 39.66 260 VAL A CA 1
ATOM 2090 C C . VAL A 1 260 ? -4.916 -19.516 -12.211 1.00 39.66 260 VAL A C 1
ATOM 2092 O O . VAL A 1 260 ? -4.321 -19.739 -13.264 1.00 39.66 260 VAL A O 1
ATOM 2095 N N . ASP A 1 261 ? -6.243 -19.474 -12.127 1.00 36.88 261 ASP A N 1
ATOM 2096 C CA . ASP A 1 261 ? -7.112 -19.504 -13.296 1.00 36.88 261 ASP A CA 1
ATOM 2097 C C . ASP A 1 261 ? -6.677 -18.342 -14.201 1.00 36.88 261 ASP A C 1
ATOM 2099 O O . ASP A 1 261 ? -6.655 -17.195 -13.757 1.00 36.88 261 ASP A O 1
ATOM 2103 N N . ALA A 1 262 ? -6.291 -18.622 -15.451 1.00 40.62 262 ALA A N 1
ATOM 2104 C CA . ALA A 1 262 ? -5.744 -17.640 -16.400 1.00 40.62 262 ALA A CA 1
ATOM 2105 C C . ALA A 1 262 ? -6.735 -16.511 -16.765 1.00 40.62 262 ALA A C 1
ATOM 2107 O O . ALA A 1 262 ? -6.451 -15.659 -17.604 1.00 40.62 262 ALA A O 1
ATOM 2108 N N . THR A 1 263 ? -7.921 -16.530 -16.158 1.00 39.50 263 THR A N 1
ATOM 2109 C CA . THR A 1 263 ? -8.971 -15.526 -16.278 1.00 39.50 263 THR A CA 1
ATOM 2110 C C . THR A 1 263 ? -9.027 -14.557 -15.093 1.00 39.50 263 THR A C 1
ATOM 2112 O O . THR A 1 263 ? -9.732 -13.552 -15.181 1.00 39.50 263 THR A O 1
ATOM 2115 N N . GLU A 1 264 ? -8.302 -14.818 -13.998 1.00 38.56 264 GLU A N 1
ATOM 2116 C CA . GLU A 1 264 ? -8.270 -13.949 -12.819 1.00 38.56 264 GLU A CA 1
ATOM 2117 C C . GLU A 1 264 ? -7.186 -12.874 -12.967 1.00 38.56 264 GLU A C 1
ATOM 2119 O O . GLU A 1 264 ? -5.992 -13.165 -13.009 1.00 38.56 264 GLU A O 1
ATOM 2124 N N . THR A 1 265 ? -7.596 -11.605 -13.031 1.00 38.47 265 THR A N 1
ATOM 2125 C CA . THR A 1 265 ? -6.638 -10.499 -13.121 1.00 38.47 265 THR A CA 1
ATOM 2126 C C . THR A 1 265 ? -5.954 -10.271 -11.769 1.00 38.47 265 THR A C 1
ATOM 2128 O O . THR A 1 265 ? -6.543 -10.489 -10.703 1.00 38.47 265 THR A O 1
ATOM 2131 N N . MET A 1 266 ? -4.728 -9.735 -11.763 1.00 32.94 266 MET A N 1
ATOM 2132 C CA . MET A 1 266 ? -4.066 -9.309 -10.519 1.00 32.94 266 MET A CA 1
ATOM 2133 C C . MET A 1 266 ? -4.929 -8.302 -9.724 1.00 32.94 266 MET A C 1
ATOM 2135 O O . MET A 1 266 ? -4.866 -8.255 -8.493 1.00 32.94 266 MET A O 1
ATOM 2139 N N . ALA A 1 267 ? -5.796 -7.541 -10.403 1.00 31.36 267 ALA A N 1
ATOM 2140 C CA . ALA A 1 267 ? -6.785 -6.661 -9.782 1.00 31.36 267 ALA A CA 1
ATOM 2141 C C . ALA A 1 267 ? -7.879 -7.433 -9.012 1.00 31.36 267 ALA A C 1
ATOM 2143 O O . ALA A 1 267 ? -8.251 -7.023 -7.909 1.00 31.36 267 ALA A O 1
ATOM 2144 N N . ASP A 1 268 ? -8.338 -8.583 -9.514 1.00 37.34 268 ASP A N 1
ATOM 2145 C CA . ASP A 1 268 ? -9.320 -9.443 -8.839 1.00 37.34 268 ASP A CA 1
ATOM 2146 C C . ASP A 1 268 ? -8.728 -10.126 -7.596 1.00 37.34 268 ASP A C 1
ATOM 2148 O O . ASP A 1 268 ? -9.398 -10.238 -6.561 1.00 37.34 268 ASP A O 1
ATOM 2152 N N . ALA A 1 269 ? -7.457 -10.540 -7.654 1.00 37.78 269 ALA A N 1
ATOM 2153 C CA . ALA A 1 269 ? -6.701 -11.054 -6.507 1.00 37.78 269 ALA A CA 1
ATOM 2154 C C . ALA A 1 269 ? -6.481 -9.979 -5.425 1.00 37.78 269 ALA A C 1
ATOM 2156 O O . ALA A 1 269 ? -6.715 -10.227 -4.240 1.00 37.78 269 ALA A O 1
ATOM 2157 N N . LEU A 1 270 ? -6.128 -8.753 -5.826 1.00 34.25 270 LEU A N 1
ATOM 2158 C CA . LEU A 1 270 ? -5.933 -7.620 -4.915 1.00 34.25 270 LEU A CA 1
ATOM 2159 C C . LEU A 1 270 ? -7.227 -7.064 -4.319 1.00 34.25 270 LEU A C 1
ATOM 2161 O O . LEU A 1 270 ? -7.199 -6.516 -3.215 1.00 34.25 270 LEU A O 1
ATOM 2165 N N . SER A 1 271 ? -8.354 -7.203 -5.018 1.00 40.34 271 SER A N 1
ATOM 2166 C CA . SER A 1 271 ? -9.659 -6.826 -4.475 1.00 40.34 271 SER A CA 1
ATOM 2167 C C . SER A 1 271 ? -10.110 -7.791 -3.371 1.00 40.34 271 SER A C 1
ATOM 2169 O O . SER A 1 271 ? -10.657 -7.342 -2.368 1.00 40.34 271 SER A O 1
ATOM 2171 N N . ALA A 1 272 ? -9.816 -9.094 -3.497 1.00 40.50 272 ALA A N 1
ATOM 2172 C CA . ALA A 1 272 ? -10.265 -10.146 -2.578 1.00 40.50 272 ALA A CA 1
ATOM 2173 C C . ALA A 1 272 ? -9.802 -9.948 -1.121 1.00 40.50 272 ALA A C 1
ATOM 2175 O O . ALA A 1 272 ? -10.607 -10.072 -0.198 1.00 40.50 272 ALA A O 1
ATOM 2176 N N . SER A 1 273 ? -8.535 -9.578 -0.912 1.00 40.28 273 SER A N 1
ATOM 2177 C CA . SER A 1 273 ? -7.958 -9.302 0.418 1.00 40.28 273 SER A CA 1
ATOM 2178 C C . SER A 1 273 ? -8.440 -7.982 1.038 1.00 40.28 273 SER A C 1
ATOM 2180 O O . SER A 1 273 ? -8.192 -7.713 2.214 1.00 40.28 273 SER A O 1
ATOM 2182 N N . ARG A 1 274 ? -9.160 -7.159 0.264 1.00 60.22 274 ARG A N 1
ATOM 2183 C CA . ARG A 1 274 ? -9.750 -5.886 0.697 1.00 60.22 274 ARG A CA 1
ATOM 2184 C C . ARG A 1 274 ? -11.248 -5.975 1.011 1.00 60.22 274 ARG A C 1
ATOM 2186 O O . ARG A 1 274 ? -11.796 -4.983 1.465 1.00 60.22 274 ARG A O 1
ATOM 2193 N N . TYR A 1 275 ? -11.905 -7.129 0.831 1.00 65.56 275 TYR A N 1
ATOM 2194 C CA . TYR A 1 275 ? -13.340 -7.279 1.148 1.00 65.56 275 TYR A CA 1
ATOM 2195 C C . TYR A 1 275 ? -13.639 -7.301 2.649 1.00 65.56 275 TYR A C 1
ATOM 2197 O O . TYR A 1 275 ? -14.751 -6.970 3.055 1.00 65.56 275 TYR A O 1
ATOM 2205 N N . LEU A 1 276 ? -12.685 -7.729 3.479 1.00 81.62 276 LEU A N 1
ATOM 2206 C CA . LEU A 1 276 ? -12.891 -7.827 4.920 1.00 81.62 276 LEU A CA 1
ATOM 2207 C C . LEU A 1 276 ? -12.655 -6.463 5.573 1.00 81.62 276 LEU A C 1
ATOM 2209 O O . LEU A 1 276 ? -11.525 -6.121 5.934 1.00 81.62 276 LEU A O 1
ATOM 2213 N N . HIS A 1 277 ? -13.732 -5.697 5.736 1.00 85.81 277 HIS A N 1
ATOM 2214 C CA . HIS A 1 277 ? -13.719 -4.465 6.514 1.00 85.81 277 HIS A CA 1
ATOM 2215 C C . HIS A 1 277 ? -14.048 -4.800 7.966 1.00 85.81 277 HIS A C 1
ATOM 2217 O O . HIS A 1 277 ? -15.165 -5.201 8.282 1.00 85.81 277 HIS A O 1
ATOM 2223 N N . PHE A 1 278 ? -13.070 -4.660 8.858 1.00 90.25 278 PHE A N 1
ATOM 2224 C CA . PHE A 1 278 ? -13.276 -4.884 10.288 1.00 90.25 278 PHE A CA 1
ATOM 2225 C C . PHE A 1 278 ? -14.041 -3.723 10.926 1.00 90.25 278 PHE A C 1
ATOM 2227 O O . PHE A 1 278 ? -13.871 -2.574 10.519 1.00 90.25 278 PHE A O 1
ATOM 2234 N N . GLU A 1 279 ? -14.864 -4.040 11.928 1.00 91.69 279 GLU A N 1
ATOM 2235 C CA . GLU A 1 279 ? -15.687 -3.063 12.657 1.00 91.69 279 GLU A CA 1
ATOM 2236 C C . GLU A 1 279 ? -14.816 -1.964 13.277 1.00 91.69 279 GLU A C 1
ATOM 2238 O O . GLU A 1 279 ? -15.097 -0.772 13.158 1.00 91.69 279 GLU A O 1
ATOM 2243 N N . ASP A 1 280 ? -13.714 -2.374 13.907 1.00 92.00 280 ASP A N 1
ATOM 2244 C CA . ASP A 1 280 ? -12.755 -1.477 14.526 1.00 92.00 280 ASP A CA 1
ATOM 2245 C C . ASP A 1 280 ? -11.344 -2.090 14.599 1.00 92.00 280 ASP A C 1
ATOM 2247 O O . ASP A 1 280 ? -11.082 -3.233 14.201 1.00 92.00 280 ASP A O 1
ATOM 2251 N N . ALA A 1 281 ? -10.416 -1.315 15.160 1.00 92.69 281 ALA A N 1
ATOM 2252 C CA . ALA A 1 281 ? -9.040 -1.737 15.383 1.00 92.69 281 ALA A CA 1
ATOM 2253 C C . ALA A 1 281 ? -8.914 -2.988 16.271 1.00 92.69 281 ALA A C 1
ATOM 2255 O O . ALA A 1 281 ? -8.003 -3.791 16.076 1.00 92.69 281 ALA A O 1
ATOM 2256 N N . ASN A 1 282 ? -9.786 -3.165 17.272 1.00 94.38 282 ASN A N 1
ATOM 2257 C CA . ASN A 1 282 ? -9.730 -4.325 18.163 1.00 94.38 282 ASN A CA 1
ATOM 2258 C C . ASN A 1 282 ? -10.204 -5.588 17.444 1.00 94.38 282 ASN A C 1
ATOM 2260 O O . ASN A 1 282 ? -9.630 -6.657 17.657 1.00 94.38 282 ASN A O 1
ATOM 2264 N N . ALA A 1 283 ? -11.214 -5.471 16.585 1.00 94.44 283 ALA A N 1
ATOM 2265 C CA . ALA A 1 283 ? -11.691 -6.549 15.740 1.00 94.44 283 ALA A CA 1
ATOM 2266 C C . ALA A 1 283 ? -10.597 -6.991 14.757 1.00 94.44 283 ALA A C 1
ATOM 2268 O O . ALA A 1 283 ? -10.282 -8.182 14.684 1.00 94.44 283 ALA A O 1
ATOM 2269 N N . TRP A 1 284 ? -9.919 -6.030 14.117 1.00 91.94 284 TRP A N 1
ATOM 2270 C CA . TRP A 1 284 ? -8.744 -6.309 13.287 1.00 91.94 284 TRP A CA 1
ATOM 2271 C C . TRP A 1 284 ? -7.628 -6.996 14.086 1.00 91.94 284 TRP A C 1
ATOM 2273 O O . TRP A 1 284 ? -7.126 -8.037 13.671 1.00 91.94 284 TRP A O 1
ATOM 2283 N N . LEU A 1 285 ? -7.262 -6.476 15.268 1.00 92.50 285 LEU A N 1
ATOM 2284 C CA . LEU A 1 285 ? -6.222 -7.071 16.124 1.00 92.50 285 LEU A CA 1
ATOM 2285 C C . LEU A 1 285 ? -6.589 -8.490 16.577 1.00 92.50 285 LEU A C 1
ATOM 2287 O O . LEU A 1 285 ? -5.720 -9.357 16.653 1.00 92.50 285 LEU A O 1
ATOM 2291 N N . THR A 1 286 ? -7.870 -8.735 16.855 1.00 94.38 286 THR A N 1
ATOM 2292 C CA . THR A 1 286 ? -8.391 -10.053 17.240 1.00 94.38 286 THR A CA 1
ATOM 2293 C C . THR A 1 286 ? -8.239 -11.052 16.099 1.00 94.38 286 THR A C 1
ATOM 2295 O O . THR A 1 286 ? -7.757 -12.163 16.326 1.00 94.38 286 THR A O 1
ATOM 2298 N N . TYR A 1 287 ? -8.575 -10.647 14.873 1.00 92.94 287 TYR A N 1
ATOM 2299 C CA . TYR A 1 287 ? -8.354 -11.463 13.684 1.00 92.94 287 TYR A CA 1
ATOM 2300 C C . TYR A 1 287 ? -6.860 -11.689 13.424 1.00 92.94 287 TYR A C 1
ATOM 2302 O O . TYR A 1 287 ? -6.414 -12.830 13.308 1.00 92.94 287 TYR A O 1
ATOM 2310 N N . ASN A 1 288 ? -6.062 -10.617 13.416 1.00 90.62 288 ASN A N 1
ATOM 2311 C CA . ASN A 1 288 ? -4.630 -10.673 13.137 1.00 90.62 288 ASN A CA 1
ATOM 2312 C C . ASN A 1 288 ? -3.871 -11.534 14.158 1.00 90.62 288 ASN A C 1
ATOM 2314 O O . ASN A 1 288 ? -2.943 -12.246 13.797 1.00 90.62 288 ASN A O 1
ATOM 2318 N N . LYS A 1 289 ? -4.280 -11.536 15.430 1.00 91.31 289 LYS A N 1
ATOM 2319 C CA . LYS A 1 289 ? -3.687 -12.418 16.445 1.00 91.31 289 LYS A CA 1
ATOM 2320 C C . LYS A 1 289 ? -3.885 -13.903 16.126 1.00 91.31 289 LYS A C 1
ATOM 2322 O O . LYS A 1 289 ? -3.066 -14.716 16.546 1.00 91.31 289 LYS A O 1
ATOM 2327 N N . ARG A 1 290 ? -4.981 -14.256 15.451 1.00 91.06 290 ARG A N 1
ATOM 2328 C CA . ARG A 1 290 ? -5.335 -15.648 15.159 1.00 91.06 290 ARG A CA 1
ATOM 2329 C C . ARG A 1 290 ? -4.837 -16.114 13.797 1.00 91.06 290 ARG A C 1
ATOM 2331 O O . ARG A 1 290 ? -4.439 -17.266 13.683 1.00 91.06 290 ARG A O 1
ATOM 2338 N N . PHE A 1 291 ? -4.849 -15.230 12.802 1.00 90.50 291 PHE A N 1
ATOM 2339 C CA . PHE A 1 291 ? -4.550 -15.586 11.414 1.00 90.50 291 PHE A CA 1
ATOM 2340 C C . PHE A 1 291 ? -3.595 -14.626 10.707 1.00 90.50 291 PHE A C 1
ATOM 2342 O O . PHE A 1 291 ? -3.317 -14.835 9.541 1.00 90.50 291 PHE A O 1
ATOM 2349 N N . GLY A 1 292 ? -3.142 -13.549 11.337 1.00 85.50 292 GLY A N 1
ATOM 2350 C CA . GLY A 1 292 ? -2.395 -12.491 10.658 1.00 85.50 292 GLY A CA 1
ATOM 2351 C C . GLY A 1 292 ? -0.901 -12.478 10.961 1.00 85.50 292 GLY A C 1
ATOM 2352 O O . GLY A 1 292 ? -0.296 -13.482 11.335 1.00 85.50 292 GLY A O 1
ATOM 2353 N N . HIS A 1 293 ? -0.295 -11.303 10.791 1.00 79.75 293 HIS A N 1
ATOM 2354 C CA . HIS A 1 293 ? 1.134 -11.106 11.007 1.00 79.75 293 HIS A CA 1
ATOM 2355 C C . HIS A 1 293 ? 1.484 -11.143 12.493 1.00 79.75 293 HIS A C 1
ATOM 2357 O O . HIS A 1 293 ? 0.809 -10.541 13.334 1.00 79.75 293 HIS A O 1
ATOM 2363 N N . GLN A 1 294 ? 2.638 -11.730 12.806 1.00 81.75 294 GLN A N 1
ATOM 2364 C CA . GLN A 1 294 ? 3.216 -11.629 14.146 1.00 81.75 294 GLN A CA 1
ATOM 2365 C C . GLN A 1 294 ? 3.662 -10.200 14.484 1.00 81.75 294 GLN A C 1
ATOM 2367 O O . GLN A 1 294 ? 3.712 -9.850 15.665 1.00 81.75 294 GLN A O 1
ATOM 2372 N N . ASP A 1 295 ? 3.980 -9.383 13.474 1.00 88.12 295 ASP A N 1
ATOM 2373 C CA . ASP A 1 295 ? 4.434 -8.001 13.624 1.00 88.12 295 ASP A CA 1
ATOM 2374 C C . ASP A 1 295 ? 3.641 -7.047 12.706 1.00 88.12 295 ASP A C 1
ATOM 2376 O O . ASP A 1 295 ? 3.956 -6.917 11.522 1.00 88.12 295 ASP A O 1
ATOM 2380 N N . PRO A 1 296 ? 2.607 -6.368 13.238 1.00 87.19 296 PRO A N 1
ATOM 2381 C CA . PRO A 1 296 ? 1.808 -5.416 12.471 1.00 87.19 296 PRO A CA 1
ATOM 2382 C C . PRO A 1 296 ? 2.596 -4.206 11.958 1.00 87.19 296 PRO A C 1
ATOM 2384 O O . PRO A 1 296 ? 2.215 -3.635 10.942 1.00 87.19 296 PRO A O 1
ATOM 2387 N N . VAL A 1 297 ? 3.675 -3.794 12.637 1.00 90.94 297 VAL A N 1
ATOM 2388 C CA . VAL A 1 297 ? 4.505 -2.668 12.176 1.00 90.94 297 VAL A CA 1
ATOM 2389 C C . VAL A 1 297 ? 5.230 -3.076 10.905 1.00 90.94 297 VAL A C 1
ATOM 2391 O O . VAL A 1 297 ? 5.166 -2.354 9.915 1.00 90.94 297 VAL A O 1
ATOM 2394 N N . LEU A 1 298 ? 5.894 -4.235 10.933 1.00 88.44 298 LEU A N 1
ATOM 2395 C CA . LEU A 1 298 ? 6.587 -4.764 9.762 1.00 88.44 298 LEU A CA 1
ATOM 2396 C C . LEU A 1 298 ? 5.612 -4.929 8.593 1.00 88.44 298 LEU A C 1
ATOM 2398 O O . LEU A 1 298 ? 5.884 -4.427 7.511 1.00 88.44 298 LEU A O 1
ATOM 2402 N N . ALA A 1 299 ? 4.434 -5.501 8.855 1.00 88.44 299 ALA A N 1
ATOM 2403 C CA . ALA A 1 299 ? 3.390 -5.665 7.851 1.00 88.44 299 ALA A CA 1
ATOM 2404 C C . ALA A 1 299 ? 2.981 -4.338 7.192 1.00 88.44 299 ALA A C 1
ATOM 2406 O O . ALA A 1 299 ? 2.770 -4.287 5.984 1.00 88.44 299 ALA A O 1
ATOM 2407 N N . MET A 1 300 ? 2.836 -3.250 7.960 1.00 90.38 300 MET A N 1
ATOM 2408 C CA . MET A 1 300 ? 2.509 -1.929 7.399 1.00 90.38 300 MET A CA 1
ATOM 2409 C C . MET A 1 300 ? 3.622 -1.394 6.497 1.00 90.38 300 MET A C 1
ATOM 2411 O O . MET A 1 300 ? 3.326 -0.818 5.452 1.00 90.38 300 MET A O 1
ATOM 2415 N N . ILE A 1 301 ? 4.883 -1.572 6.895 1.00 91.44 301 ILE A N 1
ATOM 2416 C CA . ILE A 1 301 ? 6.030 -1.115 6.108 1.00 91.44 301 ILE A CA 1
ATOM 2417 C C . ILE A 1 301 ? 6.159 -1.940 4.823 1.00 91.44 301 ILE A C 1
ATOM 2419 O O . ILE A 1 301 ? 6.190 -1.349 3.751 1.00 91.44 301 ILE A O 1
ATOM 2423 N N . GLU A 1 302 ? 6.104 -3.271 4.902 1.00 89.44 302 GLU A N 1
ATOM 2424 C CA . GLU A 1 302 ? 6.140 -4.170 3.736 1.00 89.44 302 GLU A CA 1
ATOM 2425 C C . GLU A 1 302 ? 4.978 -3.904 2.765 1.00 89.44 302 GLU A C 1
ATOM 2427 O O . GLU A 1 302 ? 5.156 -3.891 1.547 1.00 89.44 302 GLU A O 1
ATOM 2432 N N . GLY A 1 303 ? 3.773 -3.640 3.284 1.00 87.88 303 GLY A N 1
ATOM 2433 C CA . GLY A 1 303 ? 2.624 -3.276 2.454 1.00 87.88 303 GLY A CA 1
ATOM 2434 C C . GLY A 1 303 ? 2.853 -1.977 1.675 1.00 87.88 303 GLY A C 1
ATOM 2435 O O . GLY A 1 303 ? 2.509 -1.886 0.493 1.00 87.88 303 GLY A O 1
ATOM 2436 N N . LEU A 1 304 ? 3.474 -0.991 2.319 1.00 90.56 304 LEU A N 1
ATOM 2437 C CA . LEU A 1 304 ? 3.832 0.279 1.702 1.00 90.56 304 LEU A CA 1
ATOM 2438 C C . LEU A 1 304 ? 5.002 0.128 0.704 1.00 90.56 304 LEU A C 1
ATOM 2440 O O . LEU A 1 304 ? 4.961 0.752 -0.357 1.00 90.56 304 LEU A O 1
ATOM 2444 N N . GLU A 1 305 ? 5.998 -0.718 0.990 1.00 92.69 305 GLU A N 1
ATOM 2445 C CA . GLU A 1 305 ? 7.071 -1.094 0.050 1.00 92.69 305 GLU A CA 1
ATOM 2446 C C . GLU A 1 305 ? 6.481 -1.704 -1.225 1.00 92.69 305 GLU A C 1
ATOM 2448 O O . GLU A 1 305 ? 6.708 -1.197 -2.323 1.00 92.69 305 GLU A O 1
ATOM 2453 N N . LEU A 1 306 ? 5.613 -2.708 -1.082 1.00 90.00 306 LEU A N 1
ATOM 2454 C CA . LEU A 1 306 ? 4.947 -3.358 -2.209 1.00 90.00 306 LEU A CA 1
ATOM 2455 C C . LEU A 1 306 ? 4.129 -2.365 -3.044 1.00 90.00 306 LEU A C 1
ATOM 2457 O O . LEU A 1 306 ? 4.124 -2.421 -4.277 1.00 90.00 306 LEU A O 1
ATOM 2461 N N . GLN A 1 307 ? 3.413 -1.450 -2.389 1.00 87.94 307 GLN A N 1
ATOM 2462 C CA . GLN A 1 307 ? 2.657 -0.425 -3.098 1.00 87.94 307 GLN A CA 1
ATOM 2463 C C . GLN A 1 307 ? 3.586 0.546 -3.836 1.00 87.94 307 GLN A C 1
ATOM 2465 O O . GLN A 1 307 ? 3.318 0.907 -4.981 1.00 87.94 307 GLN A O 1
ATOM 2470 N N . SER A 1 308 ? 4.689 0.938 -3.202 1.00 92.88 308 SER A N 1
ATOM 2471 C CA . SER A 1 308 ? 5.720 1.785 -3.790 1.00 92.88 308 SER A CA 1
ATOM 2472 C C . SER A 1 308 ? 6.340 1.140 -5.035 1.00 92.88 308 SER A C 1
ATOM 2474 O O . SER A 1 308 ? 6.475 1.811 -6.061 1.00 92.88 308 SER A O 1
ATOM 2476 N N . ASP A 1 309 ? 6.637 -0.155 -4.983 1.00 92.31 309 ASP A N 1
ATOM 2477 C CA . ASP A 1 309 ? 7.207 -0.914 -6.096 1.00 92.31 309 ASP A CA 1
ATOM 2478 C C . ASP A 1 309 ? 6.238 -1.044 -7.269 1.00 92.31 309 ASP A C 1
ATOM 2480 O O . ASP A 1 309 ? 6.633 -0.907 -8.431 1.00 92.31 309 ASP A O 1
ATOM 2484 N N . ARG A 1 310 ? 4.948 -1.233 -6.974 1.00 90.19 310 ARG A N 1
ATOM 2485 C CA . ARG A 1 310 ? 3.880 -1.202 -7.982 1.00 90.19 310 ARG A CA 1
ATOM 2486 C C . ARG A 1 310 ? 3.750 0.167 -8.630 1.00 90.19 310 ARG A C 1
ATOM 2488 O O . ARG A 1 310 ? 3.595 0.240 -9.844 1.00 90.19 310 ARG A O 1
ATOM 2495 N N . THR A 1 311 ? 3.865 1.251 -7.866 1.00 91.62 311 THR A N 1
ATOM 2496 C CA . THR A 1 311 ? 3.880 2.603 -8.439 1.00 91.62 311 THR A CA 1
ATOM 2497 C C . THR A 1 311 ? 5.035 2.778 -9.424 1.00 91.62 311 THR A C 1
ATOM 2499 O O . THR A 1 311 ? 4.834 3.386 -10.471 1.00 91.62 311 THR A O 1
ATOM 2502 N N . VAL A 1 312 ? 6.222 2.223 -9.147 1.00 95.00 312 VAL A N 1
ATOM 2503 C CA . VAL A 1 312 ? 7.346 2.268 -10.103 1.00 95.00 312 VAL A CA 1
ATOM 2504 C C . VAL A 1 312 ? 7.012 1.514 -11.384 1.00 95.00 312 VAL A C 1
ATOM 2506 O O . VAL A 1 312 ? 7.285 2.029 -12.467 1.00 95.00 312 VAL A O 1
ATOM 2509 N N . LEU A 1 313 ? 6.396 0.333 -11.282 1.00 94.62 313 LEU A N 1
ATOM 2510 C CA . LEU A 1 313 ? 5.945 -0.419 -12.456 1.00 94.62 313 LEU A CA 1
ATOM 2511 C C . LEU A 1 313 ? 4.954 0.399 -13.285 1.00 94.62 313 LEU A C 1
ATOM 2513 O O . LEU A 1 313 ? 5.157 0.543 -14.485 1.00 94.62 313 LEU A O 1
ATOM 2517 N N . ILE A 1 314 ? 3.962 1.021 -12.646 1.00 91.31 314 ILE A N 1
ATOM 2518 C CA . ILE A 1 314 ? 2.972 1.866 -13.329 1.00 91.31 314 ILE A CA 1
ATOM 2519 C C . ILE A 1 314 ? 3.640 3.074 -14.003 1.00 91.31 314 ILE A C 1
ATOM 2521 O O . ILE A 1 314 ? 3.344 3.412 -15.143 1.00 91.31 314 ILE A O 1
ATOM 2525 N N . GLN A 1 315 ? 4.614 3.702 -13.345 1.00 92.31 315 GLN A N 1
ATOM 2526 C CA . GLN A 1 315 ? 5.362 4.828 -13.913 1.00 92.31 315 GLN A CA 1
ATOM 2527 C C . GLN A 1 315 ? 6.271 4.434 -15.087 1.00 92.31 315 GLN A C 1
ATOM 2529 O O . GLN A 1 315 ? 6.611 5.283 -15.914 1.00 92.31 315 GLN A O 1
ATOM 2534 N N . ARG A 1 316 ? 6.736 3.181 -15.133 1.00 93.81 316 ARG A N 1
ATOM 2535 C CA . ARG A 1 316 ? 7.719 2.703 -16.120 1.00 93.81 316 ARG A CA 1
ATOM 2536 C C . ARG A 1 316 ? 7.087 1.976 -17.297 1.00 93.81 316 ARG A C 1
ATOM 2538 O O . ARG A 1 316 ? 7.604 2.102 -18.401 1.00 93.81 316 ARG A O 1
ATOM 2545 N N . LEU A 1 317 ? 6.014 1.238 -17.049 1.00 93.88 317 LEU A N 1
ATOM 2546 C CA . LEU A 1 317 ? 5.324 0.378 -18.009 1.00 93.88 317 LEU A CA 1
ATOM 2547 C C . LEU A 1 317 ? 3.879 0.832 -18.258 1.00 93.88 317 LEU A C 1
ATOM 2549 O O . LEU A 1 317 ? 3.185 0.244 -19.074 1.00 93.88 317 LEU A O 1
ATOM 2553 N N . GLY A 1 318 ? 3.432 1.906 -17.610 1.00 91.31 318 GLY A N 1
ATOM 2554 C CA . GLY A 1 318 ? 2.111 2.485 -17.813 1.00 91.31 318 GLY A CA 1
ATOM 2555 C C . GLY A 1 318 ? 1.035 1.874 -16.910 1.00 91.31 318 GLY A C 1
ATOM 2556 O O . GLY A 1 318 ? 1.317 1.020 -16.071 1.00 91.31 318 GLY A O 1
ATOM 2557 N N . PRO A 1 319 ? -0.225 2.310 -17.067 1.00 88.62 319 PRO A N 1
ATOM 2558 C CA . PRO A 1 319 ? -1.340 1.913 -16.202 1.00 88.62 319 PRO A CA 1
ATOM 2559 C C . PRO A 1 319 ? -1.703 0.424 -16.212 1.00 88.62 319 PRO A C 1
ATOM 2561 O O . PRO A 1 319 ? -2.484 -0.015 -15.365 1.00 88.62 319 PRO A O 1
ATOM 2564 N N . ASP A 1 320 ? -1.200 -0.329 -17.187 1.00 89.31 320 ASP A N 1
ATOM 2565 C CA . ASP A 1 320 ? -1.272 -1.786 -17.241 1.00 89.31 320 ASP A CA 1
ATOM 2566 C C . ASP A 1 320 ? 0.135 -2.356 -17.498 1.00 89.31 320 ASP A C 1
ATOM 2568 O O . ASP A 1 320 ? 0.530 -2.583 -18.643 1.00 89.31 320 ASP A O 1
ATOM 2572 N N . PRO A 1 321 ? 0.951 -2.518 -16.437 1.00 90.44 321 PRO A N 1
ATOM 2573 C CA . PRO A 1 321 ? 2.323 -2.988 -16.587 1.00 90.44 321 PRO A CA 1
ATOM 2574 C C . PRO A 1 321 ? 2.439 -4.389 -17.195 1.00 90.44 321 PRO A C 1
ATOM 2576 O O . PRO A 1 321 ? 3.457 -4.687 -17.813 1.00 90.44 321 PRO A O 1
ATOM 2579 N N . GLU A 1 322 ? 1.436 -5.245 -16.986 1.00 89.06 322 GLU A N 1
ATOM 2580 C CA . GLU A 1 322 ? 1.425 -6.625 -17.473 1.00 89.06 322 GLU A CA 1
ATOM 2581 C C . GLU A 1 322 ? 1.159 -6.670 -18.979 1.00 89.06 322 GLU A C 1
ATOM 2583 O O . GLU A 1 322 ? 1.903 -7.324 -19.709 1.00 89.06 322 GLU A O 1
ATOM 2588 N N . ASP A 1 323 ? 0.170 -5.912 -19.457 1.00 88.00 323 ASP A N 1
ATOM 2589 C CA . ASP A 1 323 ? -0.106 -5.780 -20.891 1.00 88.00 323 ASP A CA 1
ATOM 2590 C C . ASP A 1 323 ? 1.098 -5.202 -21.650 1.00 88.00 323 ASP A C 1
ATOM 2592 O O . ASP A 1 323 ? 1.541 -5.760 -22.659 1.00 88.00 323 ASP A O 1
ATOM 2596 N N . THR A 1 324 ? 1.712 -4.144 -21.109 1.00 91.44 324 THR A N 1
ATOM 2597 C CA . THR A 1 324 ? 2.942 -3.580 -21.679 1.00 91.44 324 THR A CA 1
ATOM 2598 C C . THR A 1 324 ? 4.076 -4.599 -21.677 1.00 91.44 324 THR A C 1
ATOM 2600 O O . THR A 1 324 ? 4.764 -4.729 -22.683 1.00 91.44 324 THR A O 1
ATOM 2603 N N . TYR A 1 325 ? 4.283 -5.335 -20.580 1.00 92.50 325 TYR A N 1
ATOM 2604 C CA . TYR A 1 325 ? 5.321 -6.367 -20.502 1.00 92.50 325 TYR A CA 1
ATOM 2605 C C . TYR A 1 325 ? 5.133 -7.452 -21.568 1.00 92.50 325 TYR A C 1
ATOM 2607 O O . TYR A 1 325 ? 6.099 -7.816 -22.228 1.00 92.50 325 TYR A O 1
ATOM 2615 N N . ASN A 1 326 ? 3.903 -7.936 -21.755 1.00 92.06 326 ASN A N 1
ATOM 2616 C CA . ASN A 1 326 ? 3.582 -8.977 -22.733 1.00 92.06 326 ASN A CA 1
ATOM 2617 C C . ASN A 1 326 ? 3.678 -8.487 -24.187 1.00 92.06 326 ASN A C 1
ATOM 2619 O O . ASN A 1 326 ? 3.869 -9.295 -25.095 1.00 92.06 326 ASN A O 1
ATOM 2623 N N . SER A 1 327 ? 3.519 -7.181 -24.407 1.00 91.62 327 SER A N 1
ATOM 2624 C CA . SER A 1 327 ? 3.588 -6.558 -25.731 1.00 91.62 327 SER A CA 1
ATOM 2625 C C . SER A 1 327 ? 5.017 -6.278 -26.216 1.00 91.62 327 SER A C 1
ATOM 2627 O O . SER A 1 327 ? 5.205 -6.058 -27.415 1.00 91.62 327 SER A O 1
ATOM 2629 N N . LEU A 1 328 ? 5.999 -6.216 -25.306 1.00 90.50 328 LEU A N 1
ATOM 2630 C CA . LEU A 1 328 ? 7.415 -5.928 -25.595 1.00 90.50 328 LEU A CA 1
ATOM 2631 C C . LEU A 1 328 ? 8.181 -7.162 -26.088 1.00 90.50 328 LEU A C 1
ATOM 2633 O O . LEU A 1 328 ? 9.017 -6.976 -27.001 1.00 90.50 328 LEU A O 1
#

Nearest PDB structures (foldseek):
  7vq7-assembly1_B  TM=1.581E-01  e=9.471E+00  Arabidopsis thaliana

Foldseek 3Di:
DPPQDPQLVCLCVVQVDDSVRSVVLVVCVVVVPDPVVSVVLSNVSSVLVVLLVVLVVCFVVLQVVLLCVLVCQLQPDDVNHTDDPVSSVVSLVLQACFDPVVDPPSRPHLVNQLVVLLVVLVVQLVVQLCVVPVDDPVRVVVLLPDPVLLLQLLQCQQQHDPDRPNPDPSSVSSSVSLVVLLVVLVVLLSVLSASDDDDSNCLFQWFFPLVLLVVCPLVSNLVLLVVFAPQCQLVVHDDDDSVLSSVLNCLNNCVPPDDDPPPQDPVNVVVSSVSGHTPHSVSVVVRCVRTGDPRSVVRSSVRSSVSNSVSSLCNNNNNCSPVSSVVD